Protein AF-A0A7S2W286-F1 (afdb_monomer_lite)

Sequence (279 aa):
QQQQQQHRATWGSGVSGQITLDLDGSMEEGRSAVATEDDQSLPTLLDDALDFLANRRNTWKHLLLLYTVTLISFIMAATALGKAQSRSSTADSGSDSTALCSGGEDLLWGSDIVTSSQGQHYQLVEAGAERAVDWKEAFEDAASRCYDGKQGSLAAVESSEEAAFLHTTLFSKYAESKSDEDDESSVQAWLGGTDMFSTSEFSWIDEIDGSTISRSKFWTGGSSGEAAGDSFENWAPGEPSNADTSNGAQDCVALDGETGYWVDHPCTSLLDYFFVEFT

Organism: NCBI:txid1034831

Foldseek 3Di:
DDDDDDDDDDDDDDDDDDDDDDPDDDDDDDDDDDDDDDDDDDPPVVVVVVVVVVVVVVVVVVVVVVVVVVVVVVVVVVVVVVVVPPPDDDDDPDPDLLPLAPDDDFPPAADPWDAAPVGWIKTKHFCDPVFFDFLVRVQVVQQNGDDPSFGKGFADDFDPSSLVVVLVVQLVVVVVPPDVDDDPDWAKAFGQWFCPPPQQWIWGQDDDDPPDTDTHTFWGGAQPTDGDPSGDAFADNSPPDQSHPPPQHQTTWMQTNVPSGIYGGRSRDGHRITMMITD

InterPro domains:
  IPR001304 C-type lectin-like [PF00059] (137-271)
  IPR001304 C-type lectin-like [PS50041] (117-273)
  IPR001304 C-type lectin-like [SM00034] (101-277)
  IPR016186 C-type lectin-like/link domain superfamily [G3DSA:3.10.100.10] (112-279)
  IPR016187 C-type lectin fold [SSF56436] (136-274)
  IPR050111 C-type lectin and snaclec domain-containing protein [PTHR22803] (129-270)

Structure (mmCIF, N/CA/C/O backbone):
data_AF-A0A7S2W286-F1
#
_entry.id   AF-A0A7S2W286-F1
#
loop_
_atom_site.group_PDB
_atom_site.id
_atom_site.type_symbol
_atom_site.label_atom_id
_atom_site.label_alt_id
_atom_site.label_comp_id
_atom_site.label_asym_id
_atom_site.label_entity_id
_atom_site.label_seq_id
_atom_site.pdbx_PDB_ins_code
_atom_site.Cartn_x
_atom_site.Cartn_y
_atom_site.Cartn_z
_atom_site.occupancy
_atom_site.B_iso_or_equiv
_atom_site.auth_seq_id
_atom_site.auth_comp_id
_atom_site.auth_asym_id
_atom_site.auth_atom_id
_atom_site.pdbx_PDB_model_num
ATOM 1 N N . GLN A 1 1 ? 45.964 24.407 -29.438 1.00 41.56 1 GLN A N 1
ATOM 2 C CA . GLN A 1 1 ? 46.346 23.679 -28.211 1.00 41.56 1 GLN A CA 1
ATOM 3 C C . GLN A 1 1 ? 45.062 23.148 -27.593 1.00 41.56 1 GLN A C 1
ATOM 5 O O . GLN A 1 1 ? 44.350 23.912 -26.960 1.00 41.56 1 GLN A O 1
ATOM 10 N N . GLN A 1 2 ? 44.694 21.903 -27.896 1.00 38.59 2 GLN A N 1
ATOM 11 C CA . GLN A 1 2 ? 43.512 21.251 -27.321 1.00 38.59 2 GLN A CA 1
ATOM 12 C C . GLN A 1 2 ? 43.945 20.485 -26.069 1.00 38.59 2 GLN A C 1
ATOM 14 O O . GLN A 1 2 ? 44.876 19.685 -26.130 1.00 38.59 2 GLN A O 1
ATOM 19 N N . GLN A 1 3 ? 43.306 20.779 -24.937 1.00 38.94 3 GLN A N 1
ATOM 20 C CA . GLN A 1 3 ? 43.491 20.057 -23.682 1.00 38.94 3 GLN A CA 1
ATOM 21 C C . GLN A 1 3 ? 42.710 18.742 -23.739 1.00 38.94 3 GLN A C 1
ATOM 23 O O . GLN A 1 3 ? 41.488 18.752 -23.855 1.00 38.94 3 GLN A O 1
ATOM 28 N N . GLN A 1 4 ? 43.418 17.618 -23.639 1.00 40.19 4 GLN A N 1
ATOM 29 C CA . GLN A 1 4 ? 42.823 16.333 -23.282 1.00 40.19 4 GLN A CA 1
ATOM 30 C C . GLN A 1 4 ? 42.629 16.296 -21.763 1.00 40.19 4 GLN A C 1
ATOM 32 O O . GLN A 1 4 ? 43.597 16.406 -21.011 1.00 40.19 4 GLN A O 1
ATOM 37 N N . GLN A 1 5 ? 41.383 16.145 -21.315 1.00 44.41 5 GLN A N 1
ATOM 38 C CA . GLN A 1 5 ? 41.071 15.781 -19.936 1.00 44.41 5 GLN A CA 1
ATOM 39 C C . GLN A 1 5 ? 41.130 14.256 -19.808 1.00 44.41 5 GLN A C 1
ATOM 41 O O . GLN A 1 5 ? 40.452 13.537 -20.538 1.00 44.41 5 GLN A O 1
ATOM 46 N N . GLN A 1 6 ? 41.964 13.770 -18.890 1.00 41.75 6 GLN A N 1
ATOM 47 C CA . GLN A 1 6 ? 42.014 12.367 -18.489 1.00 41.75 6 GLN A CA 1
ATOM 48 C C . GLN A 1 6 ? 41.309 12.230 -17.139 1.00 41.75 6 GLN A C 1
ATOM 50 O O . GLN A 1 6 ? 41.758 12.806 -16.149 1.00 41.75 6 GLN A O 1
ATOM 55 N N . HIS A 1 7 ? 40.225 11.457 -17.092 1.00 35.81 7 HIS A N 1
ATOM 56 C CA . HIS A 1 7 ? 39.619 11.021 -15.838 1.00 35.81 7 HIS A CA 1
ATOM 57 C C . HIS A 1 7 ? 40.186 9.656 -15.450 1.00 35.81 7 HIS A C 1
ATOM 59 O O . HIS A 1 7 ? 40.184 8.715 -16.242 1.00 35.81 7 HIS A O 1
ATOM 65 N N . ARG A 1 8 ? 40.696 9.569 -14.220 1.00 33.53 8 ARG A N 1
ATOM 66 C CA . ARG A 1 8 ? 41.246 8.356 -13.616 1.00 33.53 8 ARG A CA 1
ATOM 67 C C . ARG A 1 8 ? 40.288 7.922 -12.511 1.00 33.53 8 ARG A C 1
ATOM 69 O O . ARG A 1 8 ? 40.196 8.606 -11.497 1.00 33.53 8 ARG A O 1
ATOM 76 N N . ALA A 1 9 ? 39.577 6.820 -12.716 1.00 36.19 9 ALA A N 1
ATOM 77 C CA . ALA A 1 9 ? 38.851 6.141 -11.650 1.00 36.19 9 ALA A CA 1
ATOM 78 C C . ALA A 1 9 ? 39.736 5.014 -11.103 1.00 36.19 9 ALA A C 1
ATOM 80 O O . ALA A 1 9 ? 40.290 4.223 -11.866 1.00 36.19 9 ALA A O 1
ATOM 81 N N . THR A 1 10 ? 39.897 4.977 -9.785 1.00 37.16 10 THR A N 1
ATOM 82 C CA . THR A 1 10 ? 40.637 3.938 -9.060 1.00 37.16 10 THR A CA 1
ATOM 83 C C . THR A 1 10 ? 39.625 3.007 -8.416 1.00 37.16 10 THR A C 1
ATOM 85 O O . THR A 1 10 ? 38.859 3.456 -7.571 1.00 37.16 10 THR A O 1
ATOM 88 N N . TRP A 1 11 ? 39.655 1.728 -8.784 1.00 38.12 11 TRP A N 1
ATOM 89 C CA . TRP A 1 11 ? 38.980 0.659 -8.052 1.00 38.12 11 TRP A CA 1
ATOM 90 C C . TRP A 1 11 ? 40.021 -0.347 -7.570 1.00 38.12 11 TRP A C 1
ATOM 92 O O . TRP A 1 11 ? 40.948 -0.713 -8.297 1.00 38.12 11 TRP A O 1
ATOM 102 N N . GLY A 1 12 ? 39.906 -0.714 -6.296 1.00 41.47 12 GLY A N 1
ATOM 103 C CA . GLY A 1 12 ? 40.811 -1.617 -5.608 1.00 41.47 12 GLY A CA 1
ATOM 104 C C . GLY A 1 12 ? 40.520 -3.074 -5.949 1.00 41.47 12 GLY A C 1
ATOM 105 O O . GLY A 1 12 ? 39.467 -3.599 -5.624 1.00 41.47 12 GLY A O 1
ATOM 106 N N . SER A 1 13 ? 41.477 -3.724 -6.593 1.00 44.56 13 SER A N 1
ATOM 107 C CA . SER A 1 13 ? 42.019 -5.052 -6.271 1.00 44.56 13 SER A CA 1
ATOM 108 C C . SER A 1 13 ? 42.884 -5.463 -7.461 1.00 44.56 13 SER A C 1
ATOM 110 O O . SER A 1 13 ? 42.534 -5.274 -8.623 1.00 44.56 13 SER A O 1
ATOM 112 N N . GLY A 1 14 ? 44.117 -5.861 -7.162 1.00 50.47 14 GLY A N 1
ATOM 113 C CA . GLY A 1 14 ? 45.210 -5.883 -8.123 1.00 50.47 14 GLY A CA 1
ATOM 114 C C . GLY A 1 14 ? 45.048 -6.920 -9.229 1.00 50.47 14 GLY A C 1
ATOM 115 O O . GLY A 1 14 ? 45.474 -8.051 -9.051 1.00 50.47 14 GLY A O 1
ATOM 116 N N . VAL A 1 15 ? 44.569 -6.484 -10.395 1.00 41.19 15 VAL A N 1
ATOM 117 C CA . VAL A 1 15 ? 44.948 -7.006 -11.718 1.00 41.19 15 VAL A CA 1
ATOM 118 C C . VAL A 1 15 ? 44.937 -5.827 -12.700 1.00 41.19 15 VAL A C 1
ATOM 120 O O . VAL A 1 15 ? 43.886 -5.349 -13.110 1.00 41.19 15 VAL A O 1
ATOM 123 N N . SER A 1 16 ? 46.116 -5.318 -13.066 1.00 37.59 16 SER A N 1
ATOM 124 C CA . SER A 1 16 ? 46.254 -4.276 -14.093 1.00 37.59 16 SER A CA 1
ATOM 125 C C . SER A 1 16 ? 46.380 -4.938 -15.465 1.00 37.59 16 SER A C 1
ATOM 127 O O . SER A 1 16 ? 47.483 -5.275 -15.888 1.00 37.59 16 SER A O 1
ATOM 129 N N . GLY A 1 17 ? 45.256 -5.139 -16.153 1.00 40.47 17 GLY A N 1
ATOM 130 C CA . GLY A 1 17 ? 45.224 -5.519 -17.567 1.00 40.47 17 GLY A CA 1
ATOM 131 C C . GLY A 1 17 ? 45.168 -4.278 -18.457 1.00 40.47 17 GLY A C 1
ATOM 132 O O . GLY A 1 17 ? 44.261 -3.461 -18.328 1.00 40.47 17 GLY A O 1
ATOM 133 N N . GLN A 1 18 ? 46.143 -4.122 -19.349 1.00 44.41 18 GLN A N 1
ATOM 134 C CA . GLN A 1 18 ? 46.187 -3.040 -20.331 1.00 44.41 18 GLN A CA 1
ATOM 135 C C . GLN A 1 18 ? 45.542 -3.547 -21.630 1.00 44.41 18 GLN A C 1
ATOM 137 O O . GLN A 1 18 ? 46.092 -4.432 -22.279 1.00 44.41 18 GLN A O 1
ATOM 142 N N . ILE A 1 19 ? 44.362 -3.030 -21.986 1.00 40.09 19 ILE A N 1
ATOM 143 C CA . ILE A 1 19 ? 43.686 -3.349 -23.251 1.00 40.09 19 ILE A CA 1
ATOM 144 C C . ILE A 1 19 ? 44.041 -2.259 -24.263 1.00 40.09 19 ILE A C 1
ATOM 146 O O . ILE A 1 19 ? 43.548 -1.135 -24.183 1.00 40.09 19 ILE A O 1
ATOM 150 N N . THR A 1 20 ? 44.912 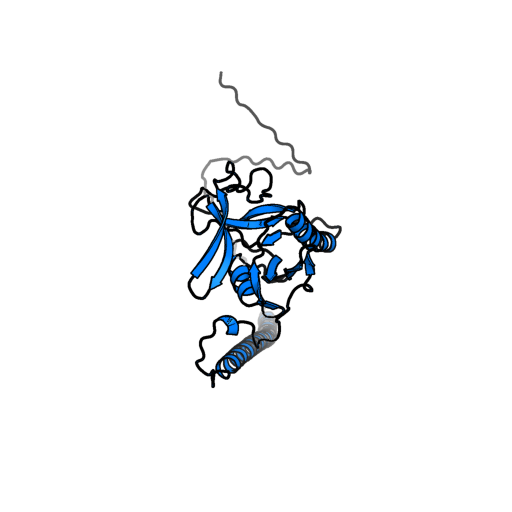-2.591 -25.211 1.00 42.12 20 THR A N 1
ATOM 151 C CA . THR A 1 20 ? 45.097 -1.846 -26.461 1.00 42.12 20 THR A CA 1
ATOM 152 C C . THR A 1 20 ? 44.136 -2.418 -27.497 1.00 42.12 20 THR A C 1
ATOM 154 O O . THR A 1 20 ? 44.242 -3.586 -27.862 1.00 42.12 20 THR A O 1
ATOM 157 N N . LEU A 1 21 ? 43.178 -1.607 -27.946 1.00 39.19 21 LEU A N 1
ATOM 158 C CA . LEU A 1 21 ? 42.358 -1.911 -29.116 1.00 39.19 21 LEU A CA 1
ATOM 159 C C . LEU A 1 21 ? 43.089 -1.384 -30.351 1.00 39.19 21 LEU A C 1
ATOM 161 O O . LEU A 1 21 ? 43.006 -0.195 -30.657 1.00 39.19 21 LEU A O 1
ATOM 165 N N . ASP A 1 22 ? 43.805 -2.271 -31.039 1.00 39.97 22 ASP A N 1
ATOM 166 C CA . ASP A 1 22 ? 44.261 -2.022 -32.403 1.00 39.97 22 ASP A CA 1
ATOM 167 C C . ASP A 1 22 ? 43.081 -2.249 -33.355 1.00 39.97 22 ASP A C 1
ATOM 169 O O . ASP A 1 22 ? 42.600 -3.365 -33.556 1.00 39.97 22 ASP A O 1
ATOM 173 N N . LEU A 1 23 ? 42.586 -1.147 -33.915 1.00 51.47 23 LEU A N 1
ATOM 174 C CA . LEU A 1 23 ? 41.713 -1.143 -35.080 1.00 51.47 23 LEU A CA 1
ATOM 175 C C . LEU A 1 23 ? 42.583 -1.377 -36.315 1.00 51.47 23 LEU A C 1
ATOM 177 O O . LEU A 1 23 ? 42.931 -0.428 -37.010 1.00 51.47 23 LEU A O 1
ATOM 181 N N . ASP A 1 24 ? 42.927 -2.631 -36.589 1.00 38.69 24 ASP A N 1
ATOM 182 C CA . ASP A 1 24 ? 43.301 -3.011 -37.946 1.00 38.69 24 ASP A CA 1
ATOM 183 C C . ASP A 1 24 ? 42.756 -4.397 -38.284 1.00 38.69 24 ASP A C 1
ATOM 185 O O . ASP A 1 24 ? 43.015 -5.402 -37.619 1.00 38.69 24 ASP A O 1
ATOM 189 N N . GLY A 1 25 ? 41.914 -4.421 -39.314 1.00 49.06 25 GLY A N 1
ATOM 190 C CA . GLY A 1 25 ? 41.299 -5.630 -39.824 1.00 49.06 25 GLY A CA 1
ATOM 191 C C . GLY A 1 25 ? 42.345 -6.509 -40.493 1.00 49.06 25 GLY A C 1
ATOM 192 O O . GLY A 1 25 ? 42.863 -6.170 -41.553 1.00 49.06 25 GLY A O 1
ATOM 193 N N . SER A 1 26 ? 42.602 -7.678 -39.915 1.00 38.38 26 SER A N 1
ATOM 194 C CA . SER A 1 26 ? 43.210 -8.791 -40.639 1.00 38.38 26 SER A CA 1
ATOM 195 C C . SER A 1 26 ? 42.649 -10.118 -40.124 1.00 38.38 26 SER A C 1
ATOM 197 O O . SER A 1 26 ? 42.807 -10.491 -38.965 1.00 38.38 26 SER A O 1
ATOM 199 N N . MET A 1 27 ? 41.918 -10.812 -41.002 1.00 41.50 27 MET A N 1
ATOM 200 C CA . MET A 1 27 ? 41.644 -12.241 -40.868 1.00 41.50 27 MET A CA 1
ATOM 201 C C . MET A 1 27 ? 42.915 -12.984 -41.280 1.00 41.50 27 MET A C 1
ATOM 203 O O . MET A 1 27 ? 43.274 -12.961 -42.455 1.00 41.50 27 MET A O 1
ATOM 207 N N . GLU A 1 28 ? 43.560 -13.666 -40.337 1.00 40.28 28 GLU A N 1
ATOM 208 C CA . GLU A 1 28 ? 44.472 -14.765 -40.651 1.00 40.28 28 GLU A CA 1
ATOM 209 C C . GLU A 1 28 ? 43.771 -16.101 -40.371 1.00 40.28 28 GLU A C 1
ATOM 211 O O . GLU A 1 28 ? 43.601 -16.530 -39.229 1.00 40.28 28 GLU A O 1
ATOM 216 N N . GLU A 1 29 ? 43.354 -16.765 -41.451 1.00 48.19 29 GLU A N 1
ATOM 217 C CA . GLU A 1 29 ? 43.144 -18.210 -41.481 1.00 48.19 29 GLU A CA 1
ATOM 218 C C . GLU A 1 29 ? 44.508 -18.903 -41.427 1.00 48.19 29 GLU A C 1
ATOM 220 O O . GLU A 1 29 ? 45.354 -18.714 -42.300 1.00 48.19 29 GLU A O 1
ATOM 225 N N . GLY A 1 30 ? 44.724 -19.746 -40.418 1.00 46.03 30 GLY A N 1
ATOM 226 C CA . GLY A 1 30 ? 45.991 -20.456 -40.292 1.00 46.03 30 GLY A CA 1
ATOM 227 C C . GLY A 1 30 ? 45.985 -21.543 -39.232 1.00 46.03 30 GLY A C 1
ATOM 228 O O . GLY A 1 30 ? 46.699 -21.436 -38.240 1.00 46.03 30 GLY A O 1
ATOM 229 N N . ARG A 1 31 ? 45.231 -22.630 -39.440 1.00 40.59 31 ARG A N 1
ATOM 230 C CA . ARG A 1 31 ? 45.512 -23.903 -38.755 1.00 40.59 31 ARG A CA 1
ATOM 231 C C . ARG A 1 31 ? 45.470 -25.078 -39.724 1.00 40.59 31 ARG A C 1
ATOM 233 O O . ARG A 1 31 ? 44.423 -25.613 -40.063 1.00 40.59 31 ARG A O 1
ATOM 240 N N . SER A 1 32 ? 46.678 -25.454 -40.132 1.00 45.03 32 SER A N 1
ATOM 241 C CA . SER A 1 32 ? 47.027 -26.712 -40.779 1.00 45.03 32 SER A CA 1
ATOM 242 C C . SER A 1 32 ? 46.816 -27.865 -39.792 1.00 45.03 32 SER A C 1
ATOM 244 O O . SER A 1 32 ? 47.449 -27.898 -38.735 1.00 45.03 32 SER A O 1
ATOM 246 N N . ALA A 1 33 ? 45.911 -28.788 -40.117 1.00 42.94 33 ALA A N 1
ATOM 247 C CA . ALA A 1 33 ? 45.752 -30.047 -39.404 1.00 42.94 33 ALA A CA 1
ATOM 248 C C . ALA A 1 33 ? 46.644 -31.103 -40.071 1.00 42.94 33 ALA A C 1
ATOM 250 O O . ALA A 1 33 ? 46.389 -31.542 -41.191 1.00 42.94 33 ALA A O 1
ATOM 251 N N . VAL A 1 34 ? 47.711 -31.486 -39.372 1.00 51.09 34 VAL A N 1
ATOM 252 C CA . VAL A 1 34 ? 48.533 -32.654 -39.694 1.00 51.09 34 VAL A CA 1
ATOM 253 C C . VAL A 1 34 ? 47.755 -33.888 -39.244 1.00 51.09 34 VAL A C 1
ATOM 255 O O . VAL A 1 34 ? 47.547 -34.085 -38.050 1.00 51.09 34 VAL A O 1
ATOM 258 N N . ALA A 1 35 ? 47.301 -34.696 -40.200 1.00 43.66 35 ALA A N 1
ATOM 259 C CA . ALA A 1 35 ? 46.763 -36.020 -39.931 1.00 43.66 35 ALA A CA 1
ATOM 260 C C . ALA A 1 35 ? 47.934 -36.983 -39.697 1.00 43.66 35 ALA A C 1
ATOM 262 O O . ALA A 1 35 ? 48.678 -37.304 -40.623 1.00 43.66 35 ALA A O 1
ATOM 263 N N . THR A 1 36 ? 48.117 -37.412 -38.452 1.00 46.66 36 THR A N 1
ATOM 264 C CA . THR A 1 36 ? 48.922 -38.585 -38.114 1.00 46.66 36 THR A CA 1
ATOM 265 C C . THR A 1 36 ? 48.016 -39.810 -38.173 1.00 46.66 36 THR A C 1
ATOM 267 O O . THR A 1 36 ? 47.063 -39.917 -37.402 1.00 46.66 36 THR A O 1
ATOM 270 N N . GLU A 1 37 ? 48.286 -40.699 -39.128 1.00 49.56 37 GLU A N 1
ATOM 271 C CA . GLU A 1 37 ? 47.714 -42.044 -39.191 1.00 49.56 37 GLU A CA 1
ATOM 272 C C . GLU A 1 37 ? 48.241 -42.855 -37.998 1.00 49.56 37 GLU A C 1
ATOM 274 O O . GLU A 1 37 ? 49.382 -43.312 -38.016 1.00 49.56 37 GLU A O 1
ATOM 279 N N . ASP A 1 38 ? 47.421 -42.999 -36.954 1.00 48.31 38 ASP A N 1
ATOM 280 C CA . ASP A 1 38 ? 47.661 -43.947 -35.866 1.00 48.31 38 ASP A CA 1
ATOM 281 C C . ASP A 1 38 ? 46.914 -45.257 -36.149 1.00 48.31 38 ASP A C 1
ATOM 283 O O . ASP A 1 38 ? 45.684 -45.315 -36.243 1.00 48.31 38 ASP A O 1
ATOM 287 N N . ASP A 1 39 ? 47.715 -46.307 -36.289 1.00 56.34 39 ASP A N 1
ATOM 288 C CA . ASP A 1 39 ? 47.361 -47.714 -36.431 1.00 56.34 39 ASP A CA 1
ATOM 289 C C . ASP A 1 39 ? 46.674 -48.213 -35.145 1.00 56.34 39 ASP A C 1
ATOM 291 O O . ASP A 1 39 ? 47.314 -48.698 -34.209 1.00 56.34 39 ASP A O 1
ATOM 295 N N . GLN A 1 40 ? 45.350 -48.039 -35.052 1.00 50.66 40 GLN A N 1
ATOM 296 C CA . GLN A 1 40 ? 44.568 -48.613 -33.959 1.00 50.66 40 GLN A CA 1
ATOM 297 C C . GLN A 1 40 ? 44.312 -50.099 -34.212 1.00 50.66 40 GLN A C 1
ATOM 299 O O . GLN A 1 40 ? 43.455 -50.506 -34.998 1.00 50.66 40 GLN A O 1
ATOM 304 N N . SER A 1 41 ? 45.064 -50.916 -33.480 1.00 57.06 41 SER A N 1
ATOM 305 C CA . SER A 1 41 ? 44.856 -52.350 -33.339 1.00 57.06 41 SER A CA 1
ATOM 306 C C . SER A 1 41 ? 43.402 -52.682 -32.964 1.00 57.06 41 SER A C 1
ATOM 308 O O . SER A 1 41 ? 42.842 -52.109 -32.032 1.00 57.06 41 SER A O 1
ATOM 310 N N . LEU A 1 42 ? 42.840 -53.682 -33.646 1.00 55.66 42 LEU A N 1
ATOM 311 C CA . LEU A 1 42 ? 41.466 -54.195 -33.548 1.00 55.66 42 LEU A CA 1
ATOM 312 C C . LEU A 1 42 ? 40.895 -54.638 -32.167 1.00 55.66 42 LEU A C 1
ATOM 314 O O . LEU A 1 42 ? 39.686 -54.874 -32.139 1.00 55.66 42 LEU A O 1
ATOM 318 N N . PRO A 1 43 ? 41.623 -54.772 -31.031 1.00 56.44 43 PRO A N 1
ATOM 319 C CA . PRO A 1 43 ? 40.982 -55.138 -29.759 1.00 56.44 43 PRO A CA 1
ATOM 320 C C . PRO A 1 43 ? 40.158 -54.030 -29.075 1.00 56.44 43 PRO A C 1
ATOM 322 O O . PRO A 1 43 ? 39.308 -54.361 -28.258 1.00 56.44 43 PRO A O 1
ATOM 325 N N . THR A 1 44 ? 40.364 -52.743 -29.380 1.00 57.19 44 THR A N 1
ATOM 326 C CA . THR A 1 44 ? 39.731 -51.622 -28.640 1.00 57.19 44 THR A CA 1
ATOM 327 C C . THR A 1 44 ? 38.286 -51.328 -29.056 1.00 57.19 44 THR A C 1
ATOM 329 O O . THR A 1 44 ? 37.493 -50.845 -28.255 1.00 57.19 44 THR A O 1
ATOM 332 N N . LEU A 1 45 ? 37.896 -51.698 -30.280 1.00 57.78 45 LEU A N 1
ATOM 333 C CA . LEU A 1 45 ? 36.548 -51.446 -30.808 1.00 57.78 45 LEU A CA 1
ATOM 334 C C . LEU A 1 45 ? 35.444 -52.251 -30.105 1.00 57.78 45 LEU A C 1
ATOM 336 O O . LEU A 1 45 ? 34.279 -51.854 -30.148 1.00 57.78 45 LEU A O 1
ATOM 340 N N . LEU A 1 46 ? 35.779 -53.389 -29.488 1.00 65.62 46 LEU A N 1
ATOM 341 C CA . LEU A 1 46 ? 34.786 -54.223 -28.809 1.00 65.62 46 LEU A CA 1
ATOM 342 C C . LEU A 1 46 ? 34.484 -53.718 -27.391 1.00 65.62 46 LEU A C 1
ATOM 344 O O . LEU A 1 46 ? 33.326 -53.757 -26.975 1.00 65.62 46 LEU A O 1
ATOM 348 N N . ASP A 1 47 ? 35.492 -53.196 -26.691 1.00 68.12 47 ASP A N 1
ATOM 349 C CA . ASP A 1 47 ? 35.327 -52.646 -25.342 1.00 68.12 47 ASP A CA 1
ATOM 350 C C . ASP A 1 47 ? 34.581 -51.300 -25.381 1.00 68.12 47 ASP A C 1
ATOM 352 O O . ASP A 1 47 ? 33.620 -51.112 -24.631 1.00 68.12 47 ASP A O 1
ATOM 356 N N . ASP A 1 48 ? 34.879 -50.434 -26.358 1.00 67.56 48 ASP A N 1
ATOM 357 C CA . ASP A 1 48 ? 34.146 -49.173 -26.560 1.00 67.56 48 ASP A CA 1
ATOM 358 C C . ASP A 1 48 ? 32.671 -49.404 -26.948 1.00 67.56 48 ASP A C 1
ATOM 360 O O . ASP A 1 48 ? 31.769 -48.664 -26.540 1.00 67.56 48 ASP A O 1
ATOM 364 N N . ALA A 1 49 ? 32.385 -50.469 -27.708 1.00 66.19 49 ALA A N 1
ATOM 365 C CA . ALA A 1 49 ? 31.017 -50.837 -28.064 1.00 66.19 49 ALA A CA 1
ATOM 366 C C . ALA A 1 49 ? 30.215 -51.353 -26.855 1.00 66.19 49 ALA A C 1
ATOM 368 O O . ALA A 1 49 ? 29.010 -51.094 -26.756 1.00 66.19 49 ALA A O 1
ATOM 369 N N . LEU A 1 50 ? 30.859 -52.062 -25.922 1.00 69.69 50 LEU A N 1
ATOM 370 C CA . LEU A 1 50 ? 30.215 -52.547 -24.701 1.00 69.69 50 LEU A CA 1
ATOM 371 C C . LEU A 1 50 ? 29.939 -51.409 -23.709 1.00 69.69 50 LEU A C 1
ATOM 373 O O . LEU A 1 50 ? 28.838 -51.364 -23.149 1.00 69.69 50 LEU A O 1
ATOM 377 N N . ASP A 1 51 ? 30.849 -50.443 -23.574 1.00 70.69 51 ASP A N 1
ATOM 378 C CA . ASP A 1 51 ? 30.622 -49.243 -22.757 1.00 70.69 51 ASP A CA 1
ATOM 379 C C . ASP A 1 51 ? 29.531 -48.335 -23.347 1.00 70.69 51 ASP A C 1
ATOM 381 O O . ASP A 1 51 ? 28.670 -47.823 -22.618 1.00 70.69 51 ASP A O 1
ATOM 385 N N . PHE A 1 52 ? 29.454 -48.222 -24.677 1.00 67.00 52 PHE A N 1
ATOM 386 C CA . PHE A 1 52 ? 28.363 -47.507 -25.344 1.00 67.00 52 PHE A CA 1
ATOM 387 C C . PHE A 1 52 ? 26.988 -48.149 -25.074 1.00 67.00 52 PHE A C 1
ATOM 389 O O . PHE A 1 52 ? 25.996 -47.451 -24.822 1.00 67.00 52 PHE A O 1
ATOM 396 N N . LEU A 1 53 ? 26.907 -49.485 -25.066 1.00 65.31 53 LEU A N 1
ATOM 397 C CA . LEU A 1 53 ? 25.669 -50.207 -24.753 1.00 65.31 53 LEU A CA 1
ATOM 398 C C . LEU A 1 53 ? 25.304 -50.134 -23.261 1.00 65.31 53 LEU A C 1
ATOM 400 O O . LEU A 1 53 ? 24.117 -50.024 -22.928 1.00 65.31 53 LEU A O 1
ATOM 404 N N . ALA A 1 54 ? 26.290 -50.130 -22.360 1.00 65.00 54 ALA A N 1
ATOM 405 C CA . ALA A 1 54 ? 26.070 -49.969 -20.925 1.00 65.00 54 ALA A CA 1
ATOM 406 C C . ALA A 1 54 ? 25.549 -48.563 -20.573 1.00 65.00 54 ALA A C 1
ATOM 408 O O . ALA A 1 54 ? 24.603 -48.440 -19.785 1.00 65.00 54 ALA A O 1
ATOM 409 N N . ASN A 1 55 ? 26.075 -47.517 -21.222 1.00 65.75 55 ASN A N 1
ATOM 410 C CA . ASN A 1 55 ? 25.622 -46.135 -21.040 1.00 65.75 55 ASN A CA 1
ATOM 411 C C . ASN A 1 55 ? 24.177 -45.927 -21.539 1.00 65.75 55 ASN A C 1
ATOM 413 O O . ASN A 1 55 ? 23.368 -45.249 -20.899 1.00 65.75 55 ASN A O 1
ATOM 417 N N . ARG A 1 56 ? 23.785 -46.616 -22.623 1.00 66.06 56 ARG A N 1
ATOM 418 C CA . ARG A 1 56 ? 22.400 -46.601 -23.126 1.00 66.06 56 ARG A CA 1
ATOM 419 C C . ARG A 1 56 ? 21.396 -47.134 -22.105 1.00 66.06 56 ARG A C 1
ATOM 421 O O . ARG A 1 56 ? 20.275 -46.656 -22.043 1.00 66.06 56 ARG A O 1
ATOM 428 N N . ARG A 1 57 ? 21.754 -48.094 -21.253 1.00 69.44 57 ARG A N 1
ATOM 429 C CA . ARG A 1 57 ? 20.791 -48.642 -20.281 1.00 69.44 57 ARG A CA 1
ATOM 430 C C . ARG A 1 57 ? 20.440 -47.652 -19.162 1.00 69.44 57 ARG A C 1
ATOM 432 O O . ARG A 1 57 ? 19.336 -47.721 -18.624 1.00 69.44 57 ARG A O 1
ATOM 439 N N . ASN A 1 58 ? 21.345 -46.736 -18.814 1.00 70.69 58 ASN A N 1
ATOM 440 C CA . ASN A 1 58 ? 21.081 -45.724 -17.789 1.00 70.69 58 ASN A CA 1
ATOM 441 C C . ASN A 1 58 ? 20.294 -44.532 -18.347 1.00 70.69 58 ASN A C 1
ATOM 443 O O . ASN A 1 58 ? 19.383 -44.053 -17.674 1.00 70.69 58 ASN A O 1
ATOM 447 N N . THR A 1 59 ? 20.530 -44.121 -19.596 1.00 75.25 59 THR A N 1
ATOM 448 C CA . THR A 1 59 ? 19.758 -43.027 -20.217 1.00 75.25 59 THR A CA 1
ATOM 44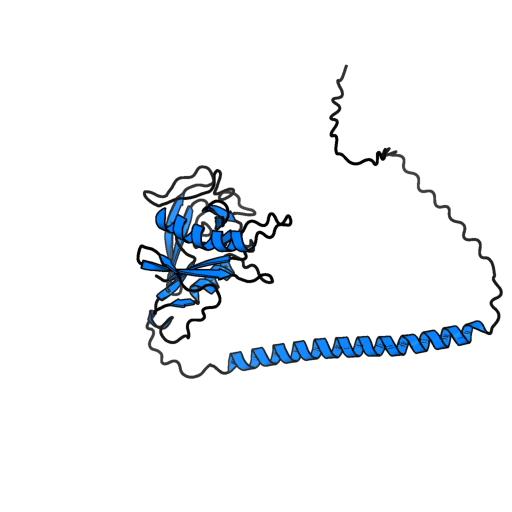9 C C . THR A 1 59 ? 18.266 -43.347 -20.333 1.00 75.25 59 THR A C 1
ATOM 451 O O . THR A 1 59 ? 17.433 -42.485 -20.061 1.00 75.25 59 THR A O 1
ATOM 454 N N . TRP A 1 60 ? 17.900 -44.602 -20.613 1.00 79.88 60 TRP A N 1
ATOM 455 C CA . TRP A 1 60 ? 16.493 -45.024 -20.635 1.00 79.88 60 TRP A CA 1
ATOM 456 C C . TRP A 1 60 ? 15.819 -44.973 -19.259 1.00 79.88 60 TRP A C 1
ATOM 458 O O . TRP A 1 60 ? 14.633 -44.666 -19.178 1.00 79.88 60 TRP A O 1
ATOM 468 N N . LYS A 1 61 ? 16.557 -45.218 -18.168 1.00 82.75 61 LYS A N 1
ATOM 469 C CA . LYS A 1 61 ? 16.015 -45.085 -16.806 1.00 82.75 61 LYS A CA 1
ATOM 470 C C . LYS A 1 61 ? 15.732 -43.626 -16.454 1.00 82.75 61 LYS A C 1
ATOM 472 O O . LYS A 1 61 ? 14.687 -43.342 -15.881 1.00 82.75 61 LYS A O 1
ATOM 477 N N . HIS A 1 62 ? 16.624 -42.710 -16.832 1.00 84.00 62 HIS A N 1
ATOM 478 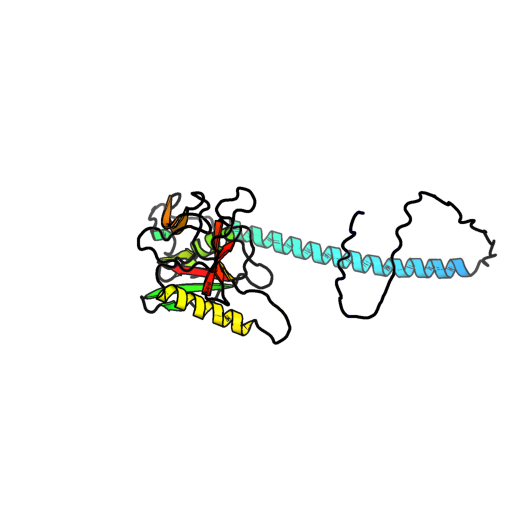C CA . HIS A 1 62 ? 16.425 -41.277 -16.604 1.00 84.00 62 HIS A CA 1
ATOM 479 C C . HIS A 1 62 ? 15.275 -40.710 -17.449 1.00 84.00 62 HIS A C 1
ATOM 481 O O . HIS A 1 62 ? 14.464 -39.947 -16.931 1.00 84.00 62 HIS A O 1
ATOM 487 N N . LEU A 1 63 ? 15.140 -41.142 -18.709 1.00 89.25 63 LEU A N 1
ATOM 488 C CA . LEU A 1 63 ? 14.005 -40.766 -19.560 1.00 89.25 63 LEU A CA 1
ATOM 489 C C . LEU A 1 63 ? 12.672 -41.309 -19.027 1.00 89.25 63 LEU A C 1
ATOM 491 O O . LEU A 1 63 ? 11.683 -40.580 -19.010 1.00 89.25 63 LEU A O 1
ATOM 495 N N . LEU A 1 64 ? 12.645 -42.556 -18.543 1.00 91.88 64 LEU A N 1
ATOM 496 C CA . LEU A 1 64 ? 11.450 -43.132 -17.923 1.00 91.88 64 LEU A CA 1
ATOM 497 C C . LEU A 1 64 ? 11.059 -42.367 -16.649 1.00 91.88 64 LEU A C 1
ATOM 499 O O . LEU A 1 64 ? 9.885 -42.060 -16.467 1.00 91.88 64 LEU A O 1
ATOM 503 N N . LEU A 1 65 ? 12.034 -42.007 -15.806 1.00 93.69 65 LEU A N 1
ATOM 504 C CA . LEU A 1 65 ? 11.797 -41.227 -14.589 1.00 93.69 65 LEU A CA 1
ATOM 505 C C . LEU A 1 65 ? 11.198 -39.846 -14.915 1.00 93.69 65 LEU A C 1
ATOM 507 O O . LEU A 1 65 ? 10.157 -39.488 -14.367 1.00 93.69 65 LEU A O 1
ATOM 511 N N . LEU A 1 66 ? 11.797 -39.105 -15.855 1.00 92.50 66 LEU A N 1
ATOM 512 C CA . LEU A 1 66 ? 11.296 -37.795 -16.296 1.00 92.50 66 LEU A CA 1
ATOM 513 C C . LEU A 1 66 ? 9.874 -37.876 -16.870 1.00 92.50 66 LEU A C 1
ATOM 515 O O . LEU A 1 66 ? 9.026 -37.033 -16.568 1.00 92.50 66 LEU A O 1
ATOM 519 N N . TYR A 1 67 ? 9.579 -38.921 -17.647 1.00 95.25 67 TYR A N 1
ATOM 520 C CA . TYR A 1 67 ? 8.231 -39.151 -18.163 1.00 95.25 67 TYR A CA 1
ATOM 521 C C . TYR A 1 67 ? 7.228 -39.444 -17.037 1.00 95.25 67 TYR A C 1
ATOM 523 O O . TYR A 1 67 ? 6.129 -38.896 -17.030 1.00 95.25 67 TYR A O 1
ATOM 531 N N . THR A 1 68 ? 7.600 -40.255 -16.040 1.00 94.81 68 THR A N 1
ATOM 532 C CA . THR A 1 68 ? 6.699 -40.548 -14.911 1.00 94.81 68 THR A CA 1
ATOM 533 C C . THR A 1 68 ? 6.409 -39.320 -14.051 1.00 94.81 68 THR A C 1
ATOM 535 O O . THR A 1 68 ? 5.261 -39.126 -13.662 1.00 94.81 68 THR A O 1
ATOM 538 N N . VAL A 1 69 ? 7.402 -38.459 -13.802 1.00 94.00 69 VAL A N 1
ATOM 539 C CA . VAL A 1 69 ? 7.211 -37.231 -13.012 1.00 94.00 69 VAL A CA 1
ATOM 540 C C . VAL A 1 69 ? 6.288 -36.255 -13.743 1.00 94.00 69 VAL A C 1
ATOM 542 O O . VAL A 1 69 ? 5.334 -35.760 -13.149 1.00 94.00 69 VAL A O 1
ATOM 545 N N . THR A 1 70 ? 6.497 -36.036 -15.044 1.00 93.19 70 THR A N 1
ATOM 546 C CA . THR A 1 70 ? 5.636 -35.134 -15.832 1.00 93.19 70 THR A CA 1
ATOM 547 C C . THR A 1 70 ? 4.203 -35.661 -15.964 1.00 93.19 70 THR A C 1
ATOM 549 O O . THR A 1 70 ? 3.255 -34.883 -15.854 1.00 93.19 70 THR A O 1
ATOM 552 N N . LEU A 1 71 ? 4.020 -36.979 -16.113 1.00 94.56 71 LEU A N 1
ATOM 553 C CA . LEU A 1 71 ? 2.697 -37.607 -16.137 1.00 94.56 71 LEU A CA 1
ATOM 554 C C . LEU A 1 71 ? 1.956 -37.452 -14.798 1.00 94.56 71 LEU A C 1
ATOM 556 O O . LEU A 1 71 ? 0.767 -37.140 -14.798 1.00 94.56 71 LEU A O 1
ATOM 560 N N . ILE A 1 72 ? 2.641 -37.641 -13.663 1.00 93.38 72 ILE A N 1
ATOM 561 C CA . ILE A 1 72 ? 2.041 -37.462 -12.331 1.00 93.38 72 ILE A CA 1
ATOM 562 C C . ILE A 1 72 ? 1.605 -36.006 -12.134 1.00 93.38 72 ILE A C 1
ATOM 564 O O . ILE A 1 72 ? 0.463 -35.774 -11.737 1.00 93.38 72 ILE A O 1
ATOM 568 N N . SER A 1 73 ? 2.453 -35.030 -12.479 1.00 89.06 73 SER A N 1
ATOM 569 C CA . SER A 1 73 ? 2.098 -33.606 -12.393 1.00 89.06 73 SER A CA 1
ATOM 570 C C . SER A 1 73 ? 0.881 -33.259 -13.258 1.00 89.06 73 SER A C 1
ATOM 572 O O . SER A 1 73 ? -0.013 -32.544 -12.807 1.00 89.06 73 SER A O 1
ATOM 574 N N . PHE A 1 74 ? 0.789 -33.820 -14.469 1.00 92.69 74 PHE A N 1
ATOM 575 C CA . PHE A 1 74 ? -0.367 -33.620 -15.346 1.00 92.69 74 PHE A CA 1
ATOM 576 C C . PHE A 1 74 ? -1.659 -34.224 -14.771 1.00 92.69 74 PHE A C 1
ATOM 578 O O . PHE A 1 74 ? -2.708 -33.580 -14.806 1.00 92.69 74 PHE A O 1
ATOM 585 N N . ILE A 1 75 ? -1.599 -35.436 -14.204 1.00 90.25 75 ILE A N 1
ATOM 586 C CA . ILE A 1 75 ? -2.761 -36.077 -13.565 1.00 90.25 75 ILE A CA 1
ATOM 587 C C . ILE A 1 75 ? -3.238 -35.248 -12.367 1.00 90.25 75 ILE A C 1
ATOM 589 O O . ILE A 1 75 ? -4.438 -35.003 -12.238 1.00 90.25 75 ILE A O 1
ATOM 593 N N . MET A 1 76 ? -2.317 -34.768 -11.526 1.00 86.56 76 MET A N 1
ATOM 594 C CA . MET A 1 76 ? -2.657 -33.920 -10.379 1.00 86.56 76 MET A CA 1
ATOM 595 C C . MET A 1 76 ? -3.355 -32.629 -10.835 1.00 86.56 76 MET A C 1
ATOM 597 O O . MET A 1 76 ? -4.436 -32.319 -10.329 1.00 86.56 76 MET A O 1
ATOM 601 N N . ALA A 1 77 ? -2.832 -31.950 -11.862 1.00 84.38 77 ALA A N 1
ATOM 602 C CA . ALA A 1 77 ? -3.464 -30.760 -12.440 1.00 84.38 77 ALA A CA 1
ATOM 603 C C . ALA A 1 77 ? -4.872 -31.048 -13.003 1.00 84.38 77 ALA A C 1
ATOM 605 O O . ALA A 1 77 ? -5.822 -30.324 -12.709 1.00 84.38 77 ALA A O 1
ATOM 606 N N . ALA A 1 78 ? -5.048 -32.146 -13.746 1.00 79.38 78 ALA A N 1
ATOM 607 C CA . ALA A 1 78 ? -6.349 -32.522 -14.304 1.00 79.38 78 ALA A CA 1
ATOM 608 C C . ALA A 1 78 ? -7.394 -32.849 -13.217 1.00 79.38 78 ALA A C 1
ATOM 610 O O . ALA A 1 78 ? -8.568 -32.499 -13.354 1.00 79.38 78 ALA A O 1
ATOM 611 N N . THR A 1 79 ? -6.984 -33.483 -12.111 1.00 78.62 79 THR A N 1
ATOM 612 C CA . THR A 1 79 ? -7.897 -33.771 -10.989 1.00 78.62 79 THR A CA 1
ATOM 613 C C . THR A 1 79 ? -8.308 -32.525 -10.203 1.00 78.62 79 THR A C 1
ATOM 615 O O . THR A 1 79 ? -9.429 -32.486 -9.690 1.00 78.62 79 THR A O 1
ATOM 618 N N . ALA A 1 80 ? -7.461 -31.491 -10.149 1.00 68.31 80 ALA A N 1
ATOM 619 C CA . ALA A 1 80 ? -7.809 -30.211 -9.536 1.00 68.31 80 ALA A CA 1
ATOM 620 C C . ALA A 1 80 ? -8.920 -29.490 -10.322 1.00 68.31 80 ALA A C 1
ATOM 622 O O . ALA A 1 80 ? -9.888 -29.019 -9.723 1.00 68.31 80 ALA A O 1
ATOM 623 N N . LEU A 1 81 ? -8.861 -29.502 -11.662 1.00 65.81 81 LEU A N 1
ATOM 624 C CA . LEU A 1 81 ? -9.903 -28.888 -12.497 1.00 65.81 81 LEU A CA 1
ATOM 625 C C . LEU A 1 81 ? -11.266 -29.598 -12.385 1.00 65.81 81 LEU A C 1
ATOM 627 O O . LEU A 1 81 ? -12.306 -28.943 -12.444 1.00 65.81 81 LEU A O 1
ATOM 631 N N . GLY A 1 82 ? -11.290 -30.918 -12.174 1.00 55.66 82 GLY A N 1
ATOM 632 C CA . GLY A 1 82 ? -12.543 -31.677 -12.061 1.00 55.66 82 GLY A CA 1
ATOM 633 C C . GLY A 1 82 ? -13.372 -31.350 -10.811 1.00 55.66 82 GLY A C 1
ATOM 634 O O . GLY A 1 82 ? -14.600 -31.422 -10.849 1.00 55.66 82 GLY A O 1
ATOM 635 N N . LYS A 1 83 ? -12.731 -30.949 -9.705 1.00 52.47 83 LYS A N 1
ATOM 636 C CA . LYS A 1 83 ? -13.442 -30.558 -8.473 1.00 52.47 83 LYS A CA 1
ATOM 637 C C . LYS A 1 83 ? -14.013 -29.140 -8.528 1.00 52.47 83 LYS A C 1
ATOM 639 O O . LYS A 1 83 ? -15.001 -28.880 -7.846 1.00 52.47 83 LYS A O 1
ATOM 644 N N . ALA A 1 84 ? -13.463 -28.261 -9.366 1.00 50.44 84 ALA A N 1
ATOM 645 C CA . ALA A 1 84 ? -13.957 -26.892 -9.513 1.00 50.44 84 ALA A CA 1
ATOM 646 C C . ALA A 1 84 ? -15.337 -26.818 -10.203 1.00 50.44 84 ALA A C 1
ATOM 648 O O . ALA A 1 84 ? -16.101 -25.893 -9.951 1.00 50.44 84 ALA A O 1
ATOM 649 N N . GLN A 1 85 ? -15.713 -27.812 -11.019 1.00 51.88 85 GLN A N 1
ATOM 650 C CA . GLN A 1 85 ? -16.977 -27.790 -11.777 1.00 51.88 85 GLN A CA 1
ATOM 651 C C . GLN A 1 85 ? -18.185 -28.420 -11.056 1.00 51.88 85 GLN A C 1
ATOM 653 O O . GLN A 1 85 ? -19.304 -28.326 -11.552 1.00 51.88 85 GLN A O 1
ATOM 658 N N . SER A 1 86 ? -18.008 -29.030 -9.876 1.00 47.00 86 SER A N 1
ATOM 659 C CA . SER A 1 86 ? -19.092 -29.737 -9.164 1.00 47.00 86 SER A CA 1
ATOM 660 C C . SER A 1 86 ? -19.851 -28.887 -8.128 1.00 47.00 86 SER A C 1
ATOM 662 O O . SER A 1 86 ? -20.741 -29.412 -7.459 1.00 47.00 86 SER A O 1
ATOM 664 N N . ARG A 1 87 ? -19.538 -27.596 -7.967 1.00 49.22 87 ARG A N 1
ATOM 665 C CA . ARG A 1 87 ? -20.228 -26.692 -7.019 1.00 49.22 87 ARG A CA 1
ATOM 666 C C . ARG A 1 87 ? -21.245 -25.753 -7.682 1.00 49.22 87 ARG A C 1
ATOM 668 O O . ARG A 1 87 ? -21.537 -24.686 -7.163 1.00 49.22 87 ARG A O 1
ATOM 675 N N . SER A 1 88 ? -21.828 -26.162 -8.807 1.00 56.88 88 SER A N 1
ATOM 676 C CA . SER A 1 88 ? -22.963 -25.461 -9.415 1.00 56.88 88 SER A CA 1
ATOM 677 C C . SER A 1 88 ? -24.251 -26.251 -9.196 1.00 56.88 88 SER A C 1
ATOM 679 O O . SER A 1 88 ? -24.632 -27.079 -10.019 1.00 56.88 88 SER A O 1
ATOM 681 N N . SER A 1 89 ? -24.927 -26.012 -8.072 1.00 54.22 89 SER A N 1
ATOM 682 C CA . SER A 1 89 ? -26.369 -26.257 -7.985 1.00 54.22 89 SER A CA 1
ATOM 683 C C . SER A 1 89 ? -26.985 -25.526 -6.795 1.00 54.22 89 SER A C 1
ATOM 685 O O . SER A 1 89 ? -26.691 -25.851 -5.646 1.00 54.22 89 SER A O 1
ATOM 687 N N . THR A 1 90 ? -27.910 -24.624 -7.136 1.00 50.75 90 THR A N 1
ATOM 688 C CA . THR A 1 90 ? -28.962 -24.048 -6.284 1.00 50.75 90 THR A CA 1
ATOM 689 C C . THR A 1 90 ? -28.557 -22.848 -5.423 1.00 50.75 90 THR A C 1
ATOM 691 O O . THR A 1 90 ? -28.603 -22.910 -4.200 1.00 50.75 90 THR A O 1
ATOM 694 N N . ALA A 1 91 ? -28.229 -21.727 -6.071 1.00 50.03 91 ALA A N 1
ATOM 695 C CA . ALA A 1 91 ? -28.373 -20.413 -5.449 1.00 50.03 91 ALA A CA 1
ATOM 696 C C . ALA A 1 91 ? -29.748 -19.845 -5.831 1.00 50.03 91 ALA A C 1
ATOM 698 O O . ALA A 1 91 ? -30.055 -19.660 -7.010 1.00 50.03 91 ALA A O 1
ATOM 699 N N . ASP A 1 92 ? -30.579 -19.667 -4.809 1.00 52.09 92 ASP A N 1
ATOM 700 C CA . ASP A 1 92 ? -31.864 -18.985 -4.850 1.00 52.09 92 ASP A CA 1
ATOM 701 C C . ASP A 1 92 ? -31.635 -17.509 -5.207 1.00 52.09 92 ASP A C 1
ATOM 703 O O . ASP A 1 92 ? -30.757 -16.844 -4.658 1.00 52.09 92 ASP A O 1
ATOM 707 N N . SER A 1 93 ? -32.379 -17.013 -6.188 1.00 47.38 93 SER A N 1
ATOM 708 C CA . SER A 1 93 ? -32.229 -15.681 -6.768 1.00 47.38 93 SER A CA 1
ATOM 709 C C . SER A 1 93 ? -32.892 -14.626 -5.880 1.00 47.38 93 SER A C 1
ATOM 711 O O . SER A 1 93 ? -33.954 -14.103 -6.212 1.00 47.38 93 SER A O 1
ATOM 713 N N . GLY A 1 94 ? -32.266 -14.329 -4.745 1.00 47.59 94 GLY A N 1
ATOM 714 C CA . GLY A 1 94 ? -32.471 -13.101 -3.984 1.00 47.59 94 GLY A CA 1
ATOM 715 C C . GLY A 1 94 ? -31.212 -12.254 -4.101 1.00 47.59 94 GLY A C 1
ATOM 716 O O . GLY A 1 94 ? -30.233 -12.523 -3.418 1.00 47.59 94 GLY A O 1
ATOM 717 N N . SER A 1 95 ? -31.206 -11.284 -5.017 1.00 47.66 95 SER A N 1
ATOM 718 C CA . SER A 1 95 ? -30.105 -10.336 -5.203 1.00 47.66 95 SER A CA 1
ATOM 719 C C . SER A 1 95 ? -30.075 -9.348 -4.037 1.00 47.66 95 SER A C 1
ATOM 721 O O . SER A 1 95 ? -30.617 -8.247 -4.133 1.00 47.66 95 SER A O 1
ATOM 723 N N . ASP A 1 96 ? -29.503 -9.776 -2.924 1.00 54.78 96 ASP A N 1
ATOM 724 C CA . ASP A 1 96 ? -29.108 -8.893 -1.840 1.00 54.78 96 ASP A CA 1
ATOM 725 C C . ASP A 1 96 ? -27.585 -8.758 -1.933 1.00 54.78 96 ASP A C 1
ATOM 727 O O . ASP A 1 96 ? -26.862 -9.745 -1.810 1.00 54.78 96 ASP A O 1
ATOM 731 N N . SER A 1 97 ? -27.080 -7.564 -2.245 1.00 52.72 97 SER A N 1
ATOM 732 C CA . SER A 1 97 ? -25.638 -7.274 -2.332 1.00 52.72 97 SER A CA 1
ATOM 733 C C . SER A 1 97 ? -24.917 -7.458 -0.988 1.00 52.72 97 SER A C 1
ATOM 735 O O . SER A 1 97 ? -23.695 -7.516 -0.945 1.00 52.72 97 SER A O 1
ATOM 737 N N . THR A 1 98 ? -25.664 -7.694 0.094 1.00 52.34 98 THR A N 1
ATOM 738 C CA . THR A 1 98 ? -25.160 -8.179 1.390 1.00 52.34 98 THR A CA 1
ATOM 739 C C . THR A 1 98 ? -24.718 -9.658 1.376 1.00 52.34 98 THR A C 1
ATOM 741 O O . THR A 1 98 ? -24.213 -10.177 2.376 1.00 52.34 98 THR A O 1
ATOM 744 N N . ALA A 1 99 ? -24.873 -10.358 0.243 1.00 58.72 99 ALA A N 1
ATOM 745 C CA . ALA A 1 99 ? -24.540 -11.774 0.082 1.00 58.72 99 ALA A CA 1
ATOM 746 C C . ALA A 1 99 ? -23.030 -12.094 0.000 1.00 58.72 99 ALA A C 1
ATOM 748 O O . ALA A 1 99 ? -22.660 -13.263 0.122 1.00 58.72 99 ALA A O 1
ATOM 749 N N . LEU A 1 100 ? -22.155 -11.104 -0.230 1.00 71.25 100 LEU A N 1
ATOM 750 C CA . LEU A 1 100 ? -20.730 -11.360 -0.506 1.00 71.25 100 LEU A CA 1
ATOM 751 C C . LEU A 1 100 ? -19.984 -11.974 0.691 1.00 71.25 100 LEU A C 1
ATOM 753 O O . LEU A 1 100 ? -19.182 -12.882 0.494 1.00 71.25 100 LEU A O 1
ATOM 757 N N . CYS A 1 101 ? -20.327 -11.578 1.921 1.00 80.56 101 CYS A N 1
ATOM 758 C CA . CYS A 1 101 ? -19.681 -12.075 3.143 1.00 80.56 101 CYS A CA 1
ATOM 759 C C . CYS A 1 101 ? -20.571 -12.949 4.044 1.00 80.56 101 CYS A C 1
ATOM 761 O O . CYS A 1 101 ? -20.195 -13.261 5.169 1.00 80.56 101 CYS A O 1
ATOM 763 N N . SER A 1 102 ? -21.750 -13.385 3.589 1.00 71.25 102 SER A N 1
ATOM 764 C CA . SER A 1 102 ? -22.752 -14.041 4.456 1.00 71.25 102 SER A CA 1
ATOM 765 C C . SER A 1 102 ? -22.742 -15.580 4.443 1.00 71.25 102 SER A C 1
ATOM 767 O O . SER A 1 102 ? -23.717 -16.217 4.846 1.00 71.25 102 SER A O 1
ATOM 769 N N . GLY A 1 103 ? -21.631 -16.217 4.058 1.00 65.38 103 GLY A N 1
ATOM 770 C CA . GLY A 1 103 ? -21.528 -17.683 4.146 1.00 65.38 103 GLY A CA 1
ATOM 771 C C . GLY A 1 103 ? -20.207 -18.329 3.725 1.00 65.38 103 GLY A C 1
ATOM 772 O O . GLY A 1 103 ? -20.155 -19.557 3.629 1.00 65.38 103 GLY A O 1
ATOM 773 N N . GLY A 1 104 ? -19.164 -17.543 3.450 1.00 59.03 104 GLY A N 1
ATOM 774 C CA . GLY A 1 104 ? -17.810 -18.062 3.263 1.00 59.03 104 GLY A CA 1
ATOM 775 C C . GLY A 1 104 ? -17.146 -18.305 4.616 1.00 59.03 104 GLY A C 1
ATOM 776 O O . GLY A 1 104 ? -17.352 -17.534 5.545 1.00 59.03 104 GLY A O 1
ATOM 777 N N . GLU A 1 105 ? -16.373 -19.383 4.745 1.00 61.38 105 GLU A N 1
ATOM 778 C CA . GLU A 1 105 ? -15.366 -19.443 5.808 1.00 61.38 105 GLU A CA 1
ATOM 779 C C . GLU A 1 105 ? -14.357 -18.321 5.544 1.00 61.38 105 GLU A C 1
ATOM 781 O O . GLU A 1 105 ? -13.947 -18.147 4.392 1.00 61.38 105 GLU A O 1
ATOM 786 N N . ASP A 1 106 ? -13.971 -17.572 6.579 1.00 62.47 106 ASP A N 1
ATOM 787 C CA . ASP A 1 106 ? -12.949 -16.534 6.457 1.00 62.47 106 ASP A CA 1
ATOM 788 C C . ASP A 1 106 ? -11.655 -17.192 5.941 1.00 62.47 106 ASP A C 1
ATOM 790 O O . ASP A 1 106 ? -11.000 -17.972 6.643 1.00 62.47 106 ASP A O 1
ATOM 794 N N . LEU A 1 107 ? -11.299 -16.935 4.679 1.00 59.53 107 LEU A N 1
ATOM 795 C CA . LEU A 1 107 ? -10.060 -17.422 4.072 1.00 59.53 107 LEU A CA 1
ATOM 796 C C . LEU A 1 107 ? -8.894 -16.568 4.583 1.00 59.53 107 LEU A C 1
ATOM 798 O O . LEU A 1 107 ? -8.371 -15.702 3.891 1.00 59.53 107 LEU A O 1
ATOM 802 N N . LEU A 1 108 ? -8.502 -16.806 5.834 1.00 61.19 108 LEU A N 1
ATOM 803 C CA . LEU A 1 108 ? -7.457 -16.056 6.529 1.00 61.19 108 LEU A CA 1
ATOM 804 C C . LEU A 1 108 ? -6.073 -16.666 6.287 1.00 61.19 108 LEU A C 1
ATOM 806 O O . LEU A 1 108 ? -5.413 -17.132 7.214 1.00 61.19 108 LEU A O 1
ATOM 810 N N . TRP A 1 109 ? -5.617 -16.689 5.036 1.00 74.25 109 TRP A N 1
ATOM 811 C CA . TRP A 1 109 ? -4.184 -16.858 4.779 1.00 74.25 109 TRP A CA 1
ATOM 812 C C . TRP A 1 109 ? -3.504 -15.493 4.871 1.00 74.25 109 TRP A C 1
ATOM 814 O O . TRP A 1 109 ? -3.923 -14.554 4.197 1.00 74.25 109 TRP A O 1
ATOM 824 N N . GLY A 1 110 ? -2.493 -15.371 5.726 1.00 82.38 110 GLY A N 1
ATOM 825 C CA . GLY A 1 110 ? -1.849 -14.102 6.071 1.00 82.38 110 GLY A CA 1
ATOM 826 C C . GLY A 1 110 ? -1.605 -14.004 7.576 1.00 82.38 110 GLY A C 1
ATOM 827 O O . GLY A 1 110 ? -1.666 -15.014 8.282 1.00 82.38 110 GLY A O 1
ATOM 828 N N . SER A 1 111 ? -1.330 -12.798 8.072 1.00 89.12 111 SER A N 1
ATOM 829 C CA . SER A 1 111 ? -1.242 -12.541 9.510 1.00 89.12 111 SER A CA 1
ATOM 830 C C . SER A 1 111 ? -2.602 -12.684 10.196 1.00 89.12 111 SER A C 1
ATOM 832 O O . SER A 1 111 ? -3.657 -12.660 9.551 1.00 89.12 111 SER A O 1
ATOM 834 N N . ASP A 1 112 ? -2.575 -12.747 11.529 1.00 93.50 112 ASP A N 1
ATOM 835 C CA . ASP A 1 112 ? -3.764 -12.484 12.335 1.00 93.50 112 ASP A CA 1
ATOM 836 C C . ASP A 1 112 ? -4.332 -11.096 12.003 1.00 93.50 112 ASP A C 1
ATOM 838 O O . ASP A 1 112 ? -3.591 -10.172 11.640 1.00 93.50 112 ASP A O 1
ATOM 842 N N . ILE A 1 113 ? -5.650 -10.955 12.146 1.00 95.19 113 ILE A N 1
ATOM 843 C CA . ILE A 1 113 ? -6.327 -9.668 11.995 1.00 95.19 113 ILE A CA 1
ATOM 844 C C . ILE A 1 113 ? -5.982 -8.790 13.193 1.00 95.19 113 ILE A C 1
ATOM 846 O O . ILE A 1 113 ? -6.174 -9.166 14.352 1.00 95.19 113 ILE A O 1
ATOM 850 N N . VAL A 1 114 ? -5.489 -7.594 12.900 1.00 95.50 114 VAL A N 1
ATOM 851 C CA . VAL A 1 114 ? -5.113 -6.582 13.881 1.00 95.50 114 VAL A CA 1
ATOM 852 C C . VAL A 1 114 ? -6.146 -5.462 13.878 1.00 95.50 114 VAL A C 1
ATOM 854 O O . VAL A 1 114 ? -6.739 -5.146 12.854 1.00 95.50 114 VAL A O 1
ATOM 857 N N . THR A 1 115 ? -6.403 -4.873 15.045 1.00 96.06 115 THR A N 1
ATOM 858 C CA . THR A 1 115 ? -7.376 -3.780 15.189 1.00 96.06 115 THR A CA 1
ATOM 859 C C . THR A 1 115 ? -6.649 -2.505 15.589 1.00 96.06 115 THR A C 1
ATOM 861 O O . THR A 1 115 ? -5.893 -2.517 16.565 1.00 96.06 115 THR A O 1
ATOM 864 N N . SER A 1 116 ? -6.868 -1.420 14.849 1.00 94.62 116 SER A N 1
ATOM 865 C CA . SER A 1 116 ? -6.310 -0.108 15.178 1.00 94.62 116 SER A CA 1
ATOM 866 C C . SER A 1 116 ? -6.931 0.448 16.465 1.00 94.62 116 SER A C 1
ATOM 868 O O . SER A 1 116 ? -7.959 -0.021 16.961 1.00 94.62 116 SER A O 1
ATOM 870 N N . SER A 1 117 ? -6.339 1.510 17.012 1.00 92.75 117 SER A N 1
ATOM 871 C CA . SER A 1 117 ? -6.905 2.232 18.161 1.00 92.75 117 SER A CA 1
ATOM 872 C C . SER A 1 117 ? -8.261 2.890 17.868 1.00 92.75 117 SER A C 1
ATOM 874 O O . SER A 1 117 ? -8.992 3.225 18.802 1.00 92.75 117 SER A O 1
ATOM 876 N N . GLN A 1 118 ? -8.594 3.066 16.589 1.00 92.56 118 GLN A N 1
ATOM 877 C CA . GLN A 1 118 ? -9.834 3.660 16.098 1.00 92.56 118 GLN A CA 1
ATOM 878 C C . GLN A 1 118 ? -10.908 2.599 15.759 1.00 92.56 118 GLN A C 1
ATOM 880 O O . GLN A 1 118 ? -12.053 2.954 15.475 1.00 92.56 118 GLN A O 1
ATOM 885 N N . GLY A 1 119 ? -10.581 1.304 15.885 1.00 94.31 119 GLY A N 1
ATOM 886 C CA . GLY A 1 119 ? -11.517 0.188 15.718 1.00 94.31 119 GLY A CA 1
ATOM 887 C C . GLY A 1 119 ? -11.580 -0.409 14.309 1.00 94.31 119 GLY A C 1
ATOM 888 O O . GLY A 1 119 ? -12.428 -1.262 14.069 1.00 94.31 119 GLY A O 1
ATOM 889 N N . GLN A 1 120 ? -10.708 0.014 13.395 1.00 95.31 120 GLN A N 1
ATOM 890 C CA . GLN A 1 120 ? -10.593 -0.537 12.042 1.00 95.31 120 GLN A CA 1
ATOM 891 C C . GLN A 1 120 ? -9.801 -1.839 12.093 1.00 95.31 120 GLN A C 1
ATOM 893 O O . GLN A 1 120 ? -8.887 -1.992 12.910 1.00 95.31 120 GLN A O 1
ATOM 898 N N . HIS A 1 121 ? -10.166 -2.784 11.234 1.00 96.56 121 HIS A N 1
ATOM 899 C CA . HIS A 1 121 ? -9.561 -4.107 11.189 1.00 96.56 121 HIS A CA 1
ATOM 900 C C . HIS A 1 121 ? -8.694 -4.229 9.947 1.00 96.56 121 HIS A C 1
ATOM 902 O O . HIS A 1 121 ? -9.153 -3.933 8.848 1.00 96.56 121 HIS A O 1
ATOM 908 N N . TYR A 1 122 ? -7.471 -4.717 10.132 1.00 97.12 122 TYR A N 1
ATOM 909 C CA . TYR A 1 122 ? -6.520 -4.913 9.049 1.00 97.12 122 TYR A CA 1
ATOM 910 C C . TYR A 1 122 ? -5.924 -6.309 9.092 1.00 97.12 122 TYR A C 1
ATOM 912 O O . TYR A 1 122 ? -5.796 -6.922 10.154 1.00 97.12 122 TYR A O 1
ATOM 920 N N . GLN A 1 123 ? -5.493 -6.781 7.934 1.00 96.38 123 GLN A N 1
ATOM 921 C CA . GLN A 1 123 ? -4.682 -7.977 7.789 1.00 96.38 123 GLN A CA 1
ATOM 922 C C . GLN A 1 123 ? -3.471 -7.655 6.920 1.00 96.38 123 GLN A C 1
ATOM 924 O O . GLN A 1 123 ? -3.616 -7.130 5.818 1.00 96.38 123 GLN A O 1
ATOM 929 N N . LEU A 1 124 ? -2.276 -7.994 7.405 1.00 96.69 124 LEU A N 1
ATOM 930 C CA . LEU A 1 124 ? -1.079 -8.012 6.577 1.00 96.69 124 LEU A CA 1
ATOM 931 C C . LEU A 1 124 ? -1.021 -9.368 5.878 1.00 96.69 124 LEU A C 1
ATOM 933 O O . LEU A 1 124 ? -0.919 -10.413 6.528 1.00 96.69 124 LEU A O 1
ATOM 937 N N . VAL A 1 125 ? -1.097 -9.364 4.556 1.00 95.31 125 VAL A N 1
ATOM 938 C CA . VAL A 1 125 ? -0.980 -10.584 3.762 1.00 95.31 125 VAL A CA 1
ATOM 939 C C . VAL A 1 125 ? 0.436 -10.678 3.221 1.00 95.31 125 VAL A C 1
ATOM 941 O O . VAL A 1 125 ? 0.953 -9.719 2.659 1.00 95.31 125 VAL A O 1
ATOM 944 N N . GLU A 1 126 ? 1.050 -11.842 3.406 1.00 93.44 126 GLU A N 1
ATOM 945 C CA . GLU A 1 126 ? 2.315 -12.216 2.782 1.00 93.44 126 GLU A CA 1
ATOM 946 C C . GLU A 1 126 ? 1.992 -13.133 1.598 1.00 93.44 126 GLU A C 1
ATOM 948 O O . GLU A 1 126 ? 1.431 -14.218 1.776 1.00 93.44 126 GLU A O 1
ATOM 953 N N . ALA A 1 127 ? 2.314 -12.694 0.384 1.00 86.12 127 ALA A N 1
ATOM 954 C CA . ALA A 1 127 ? 2.077 -13.446 -0.845 1.00 86.12 127 ALA A CA 1
ATOM 955 C C . ALA A 1 127 ? 2.994 -14.686 -0.968 1.00 86.12 127 ALA A C 1
ATOM 957 O O . ALA A 1 127 ? 2.681 -15.646 -1.680 1.00 86.12 127 ALA A O 1
ATOM 958 N N . GLY A 1 128 ? 4.065 -14.711 -0.165 1.00 74.12 128 GLY A N 1
ATOM 959 C CA . GLY A 1 128 ? 4.979 -15.830 0.037 1.00 74.12 128 GLY A CA 1
ATOM 960 C C . GLY A 1 128 ? 6.233 -15.741 -0.832 1.00 74.12 128 GLY A C 1
ATOM 961 O O . GLY A 1 128 ? 6.198 -15.244 -1.952 1.00 74.12 128 GLY A O 1
ATOM 962 N N . ALA A 1 129 ? 7.338 -16.308 -0.338 1.00 66.62 129 ALA A N 1
ATOM 963 C CA . ALA A 1 129 ? 8.677 -16.212 -0.941 1.00 66.62 129 ALA A CA 1
ATOM 964 C C . ALA A 1 129 ? 8.808 -16.723 -2.394 1.00 66.62 129 ALA A C 1
ATOM 966 O O . ALA A 1 129 ? 9.805 -16.454 -3.058 1.00 66.62 129 ALA A O 1
ATOM 967 N N . GLU A 1 130 ? 7.835 -17.492 -2.895 1.00 75.88 130 GLU A N 1
ATOM 968 C CA . GLU A 1 130 ? 7.826 -17.990 -4.279 1.00 75.88 130 GLU A CA 1
ATOM 969 C C . GLU A 1 130 ? 6.874 -17.211 -5.199 1.00 75.88 130 GLU A C 1
ATOM 971 O O . GLU A 1 130 ? 6.836 -17.480 -6.404 1.00 75.88 130 GLU A O 1
ATOM 976 N N . ARG A 1 131 ? 6.083 -16.276 -4.658 1.00 82.44 131 ARG A N 1
ATOM 977 C CA . ARG A 1 131 ? 5.071 -15.553 -5.424 1.00 82.44 131 ARG A CA 1
ATOM 978 C C . ARG A 1 131 ? 4.770 -14.174 -4.834 1.00 82.44 131 ARG A C 1
ATOM 980 O O . ARG A 1 131 ? 3.701 -13.955 -4.281 1.00 82.44 131 ARG A O 1
ATOM 987 N N . ALA A 1 132 ? 5.679 -13.231 -5.051 1.00 91.69 132 ALA A N 1
ATOM 988 C CA . ALA A 1 132 ? 5.339 -11.814 -4.996 1.00 91.69 132 ALA A CA 1
ATOM 989 C C . ALA A 1 132 ? 4.176 -11.510 -5.968 1.00 91.69 132 ALA A C 1
ATOM 991 O O . ALA A 1 132 ? 4.056 -12.155 -7.017 1.00 91.69 132 ALA A O 1
ATOM 992 N N . VAL A 1 133 ? 3.315 -10.559 -5.607 1.00 95.44 133 VAL A N 1
ATOM 993 C CA . VAL A 1 133 ? 2.080 -10.228 -6.337 1.00 95.44 133 VAL A CA 1
ATOM 994 C C . VAL A 1 133 ? 2.112 -8.810 -6.872 1.00 95.44 133 VAL A C 1
ATOM 996 O O . VAL A 1 133 ? 2.686 -7.902 -6.261 1.00 95.44 133 VAL A O 1
ATOM 999 N N . ASP A 1 134 ? 1.467 -8.623 -8.018 1.00 96.00 134 ASP A N 1
ATOM 1000 C CA . ASP A 1 134 ? 1.212 -7.287 -8.537 1.00 96.00 134 ASP A CA 1
ATOM 1001 C C . ASP A 1 134 ? 0.042 -6.602 -7.813 1.00 96.00 134 ASP A C 1
ATOM 1003 O O . ASP A 1 134 ? -0.696 -7.230 -7.046 1.00 96.00 134 ASP A O 1
ATOM 1007 N N . TRP A 1 135 ? -0.111 -5.290 -8.010 1.00 95.94 135 TRP A N 1
ATOM 1008 C CA . TRP A 1 135 ? -1.139 -4.521 -7.302 1.00 95.94 135 TRP A CA 1
ATOM 1009 C C . TRP A 1 135 ? -2.546 -5.028 -7.627 1.00 95.94 135 TRP A C 1
ATOM 1011 O O . TRP A 1 135 ? -3.420 -5.062 -6.763 1.00 95.94 135 TRP A O 1
ATOM 1021 N N . LYS A 1 136 ? -2.772 -5.463 -8.872 1.00 94.81 136 LYS A N 1
ATOM 1022 C CA . LYS A 1 136 ? -4.074 -5.959 -9.313 1.00 94.81 136 LYS A CA 1
ATOM 1023 C C . LYS A 1 136 ? -4.401 -7.299 -8.652 1.00 94.81 136 LYS A C 1
ATOM 1025 O O . LYS A 1 136 ? -5.532 -7.486 -8.213 1.00 94.81 136 LYS A O 1
ATOM 1030 N N . GLU A 1 137 ? -3.441 -8.217 -8.579 1.00 95.06 137 GLU A N 1
ATOM 1031 C CA . GLU A 1 137 ? -3.591 -9.482 -7.858 1.00 95.06 137 GLU A CA 1
ATOM 1032 C C . GLU A 1 137 ? -3.868 -9.237 -6.367 1.00 95.06 137 GLU A C 1
ATOM 1034 O O . GLU A 1 137 ? -4.791 -9.838 -5.821 1.00 95.06 137 GLU A O 1
ATOM 1039 N N . ALA A 1 138 ? -3.135 -8.317 -5.727 1.00 95.69 138 ALA A N 1
ATOM 1040 C CA . ALA A 1 138 ? -3.365 -7.932 -4.332 1.00 95.69 138 ALA A CA 1
ATOM 1041 C C . ALA A 1 138 ? -4.763 -7.322 -4.119 1.00 95.69 138 ALA A C 1
ATOM 1043 O O . ALA A 1 138 ? -5.447 -7.642 -3.149 1.00 95.69 138 ALA A O 1
ATOM 1044 N N . PHE A 1 139 ? -5.213 -6.484 -5.053 1.00 94.38 139 PHE A N 1
ATOM 1045 C CA . PHE A 1 139 ? -6.540 -5.875 -5.047 1.00 94.38 139 PHE A CA 1
ATOM 1046 C C . PHE A 1 139 ? -7.668 -6.906 -5.179 1.00 94.38 139 PHE A C 1
ATOM 1048 O O . PHE A 1 139 ? -8.625 -6.879 -4.405 1.00 94.38 139 PHE A O 1
ATOM 1055 N N . GLU A 1 140 ? -7.557 -7.836 -6.133 1.00 91.94 140 GLU A N 1
ATOM 1056 C CA . GLU A 1 140 ? -8.531 -8.919 -6.321 1.00 91.94 140 GLU A CA 1
ATOM 1057 C C . GLU A 1 140 ? -8.560 -9.870 -5.112 1.00 91.94 140 GLU A C 1
ATOM 1059 O O . GLU A 1 140 ? -9.638 -10.308 -4.702 1.00 91.94 140 GLU A O 1
ATOM 1064 N N . ASP A 1 141 ? -7.399 -10.160 -4.515 1.00 92.62 141 ASP A N 1
ATOM 1065 C CA . ASP A 1 141 ? -7.300 -10.980 -3.306 1.00 92.62 141 ASP A CA 1
ATOM 1066 C C . ASP A 1 141 ? -7.953 -10.284 -2.103 1.00 92.62 141 ASP A C 1
ATOM 1068 O O . ASP A 1 141 ? -8.824 -10.880 -1.465 1.00 92.62 141 ASP A O 1
ATOM 1072 N N . ALA A 1 142 ? -7.633 -9.010 -1.852 1.00 93.50 142 ALA A N 1
ATOM 1073 C CA . ALA A 1 142 ? -8.243 -8.209 -0.792 1.00 93.50 142 ALA A CA 1
ATOM 1074 C C . ALA A 1 142 ? -9.776 -8.162 -0.916 1.00 93.50 142 ALA A C 1
ATOM 1076 O O . ALA A 1 142 ? -10.479 -8.466 0.049 1.00 93.50 142 ALA A O 1
ATOM 1077 N N . ALA A 1 143 ? -10.288 -7.898 -2.124 1.00 91.06 143 ALA A N 1
ATOM 1078 C CA . ALA A 1 143 ? -11.722 -7.845 -2.423 1.00 91.06 143 ALA A CA 1
ATOM 1079 C C . ALA A 1 143 ? -12.457 -9.181 -2.218 1.00 91.06 143 ALA A C 1
ATOM 1081 O O . ALA A 1 143 ? -13.682 -9.205 -2.081 1.00 91.06 143 ALA A O 1
ATOM 1082 N N . SER A 1 144 ? -11.735 -10.305 -2.222 1.00 89.12 144 SER A N 1
ATOM 1083 C CA . SER A 1 144 ? -12.306 -11.638 -2.005 1.00 89.12 144 SER A CA 1
ATOM 1084 C C . SER A 1 144 ? -12.406 -12.036 -0.528 1.00 89.12 144 SER A C 1
ATOM 1086 O O . SER A 1 144 ? -13.012 -13.063 -0.209 1.00 89.12 144 SER A O 1
ATOM 1088 N N . ARG A 1 145 ? -11.810 -11.247 0.372 1.00 90.62 145 ARG A N 1
ATOM 1089 C CA . ARG A 1 145 ? -11.753 -11.541 1.806 1.00 90.62 145 ARG A CA 1
ATOM 1090 C C . ARG A 1 145 ? -12.952 -10.965 2.536 1.00 90.62 145 ARG A C 1
ATOM 1092 O O . ARG A 1 145 ? -13.534 -9.961 2.133 1.00 90.62 145 ARG A O 1
ATOM 1099 N N . CYS A 1 146 ? -13.278 -11.605 3.651 1.00 91.19 146 CYS A N 1
ATOM 1100 C CA . CYS A 1 146 ? -14.319 -11.165 4.560 1.00 91.19 146 CYS A CA 1
ATOM 1101 C C . CYS A 1 146 ? -13.844 -11.304 6.004 1.00 91.19 146 CYS A C 1
ATOM 1103 O O . CYS A 1 146 ? -13.078 -12.214 6.325 1.00 91.19 146 CYS A O 1
ATOM 1105 N N . TYR A 1 147 ? -14.323 -10.410 6.863 1.00 91.75 147 TYR A N 1
ATOM 1106 C CA . TYR A 1 147 ? -14.157 -10.504 8.306 1.00 91.75 147 TYR A CA 1
ATOM 1107 C C . TYR A 1 147 ? -15.355 -9.877 9.013 1.00 91.75 147 TYR A C 1
ATOM 1109 O O . TYR A 1 147 ? -15.703 -8.730 8.748 1.00 91.75 147 TYR A O 1
ATOM 1117 N N . ASP A 1 148 ? -16.007 -10.631 9.900 1.00 91.00 148 ASP A N 1
ATOM 1118 C CA . ASP A 1 148 ? -17.192 -10.177 10.652 1.00 91.00 148 ASP A CA 1
ATOM 1119 C C . ASP A 1 148 ? -18.296 -9.575 9.752 1.00 91.00 148 ASP A C 1
ATOM 1121 O O . ASP A 1 148 ? -18.928 -8.565 10.059 1.00 91.00 148 ASP A O 1
ATOM 1125 N N . GLY A 1 149 ? -18.500 -10.186 8.579 1.00 88.50 149 GLY A N 1
ATOM 1126 C CA . GLY A 1 149 ? -19.483 -9.738 7.589 1.00 88.50 149 GLY A CA 1
ATOM 1127 C C . GLY A 1 149 ? -19.074 -8.509 6.767 1.00 88.50 149 GLY A C 1
ATOM 1128 O O . GLY A 1 149 ? -19.861 -8.087 5.922 1.00 88.50 149 GLY A O 1
ATOM 1129 N N . LYS A 1 150 ? -17.872 -7.967 6.978 1.00 89.25 150 LYS A N 1
ATOM 1130 C CA . LYS A 1 150 ? -17.290 -6.870 6.197 1.00 89.25 150 LYS A CA 1
ATOM 1131 C C . LYS A 1 150 ? -16.419 -7.406 5.075 1.00 89.25 150 LYS A C 1
ATOM 1133 O O . LYS A 1 150 ? -15.661 -8.351 5.296 1.00 89.25 150 LYS A O 1
ATOM 1138 N N . GLN A 1 151 ? -16.521 -6.804 3.897 1.00 91.00 151 GLN A N 1
ATOM 1139 C CA . GLN A 1 151 ? -15.676 -7.146 2.756 1.00 91.00 151 GLN A CA 1
ATOM 1140 C C . GLN A 1 151 ? -14.308 -6.475 2.905 1.00 91.00 151 GLN A C 1
ATOM 1142 O O . GLN A 1 151 ? -14.209 -5.367 3.424 1.00 91.00 151 GLN A O 1
ATOM 1147 N N . GLY A 1 152 ? -13.256 -7.167 2.481 1.00 92.69 152 GLY A N 1
ATOM 1148 C CA . GLY A 1 152 ? -11.916 -6.604 2.430 1.00 92.69 152 GLY A CA 1
ATOM 1149 C C . GLY A 1 152 ? -11.730 -5.660 1.240 1.00 92.69 152 GLY A C 1
ATOM 1150 O O . GLY A 1 152 ? -12.307 -5.859 0.172 1.00 92.69 152 GLY A O 1
ATOM 1151 N N . SER A 1 153 ? -10.869 -4.667 1.400 1.00 95.06 153 SER A N 1
ATOM 1152 C CA . SER A 1 153 ? -10.288 -3.854 0.328 1.00 95.06 153 SER A CA 1
ATOM 1153 C C . SER A 1 153 ? -8.799 -3.650 0.610 1.00 95.06 153 SER A C 1
ATOM 1155 O O . SER A 1 153 ? -8.324 -3.964 1.702 1.00 95.06 153 SER A O 1
ATOM 1157 N N . LEU A 1 154 ? -8.017 -3.185 -0.368 1.00 96.81 154 LEU A N 1
ATOM 1158 C CA . LEU A 1 154 ? -6.659 -2.737 -0.050 1.00 96.81 154 LEU A CA 1
ATOM 1159 C C . LEU A 1 154 ? -6.742 -1.491 0.831 1.00 96.81 154 LEU A C 1
ATOM 1161 O O . LEU A 1 154 ? -7.512 -0.585 0.525 1.00 96.81 154 LEU A O 1
ATOM 1165 N N . ALA A 1 155 ? -5.932 -1.445 1.886 1.00 97.62 155 ALA A N 1
ATOM 1166 C CA . ALA A 1 155 ? -6.055 -0.422 2.919 1.00 97.62 155 ALA A CA 1
ATOM 1167 C C . ALA A 1 155 ? -5.928 1.006 2.367 1.00 97.62 155 ALA A C 1
ATOM 1169 O O . ALA A 1 155 ? -4.976 1.316 1.634 1.00 97.62 155 ALA A O 1
ATOM 1170 N N . ALA A 1 156 ? -6.867 1.865 2.761 1.00 97.38 156 ALA A N 1
ATOM 1171 C CA . ALA A 1 156 ? -6.706 3.309 2.683 1.00 97.38 156 ALA A CA 1
ATOM 1172 C C . ALA A 1 156 ? -5.893 3.795 3.891 1.00 97.38 156 ALA A C 1
ATOM 1174 O O . ALA A 1 156 ? -5.793 3.105 4.901 1.00 97.38 156 ALA A O 1
ATOM 1175 N N . VAL A 1 157 ? -5.249 4.959 3.779 1.00 97.25 157 VAL A N 1
ATOM 1176 C CA . VAL A 1 157 ? -4.535 5.568 4.910 1.00 97.25 157 VAL A CA 1
ATOM 1177 C C . VAL A 1 157 ? -4.928 7.032 5.006 1.00 97.25 157 VAL A C 1
ATOM 1179 O O . VAL A 1 157 ? -4.457 7.877 4.245 1.00 97.25 157 VAL A O 1
ATOM 1182 N N . GLU A 1 158 ? -5.807 7.332 5.953 1.00 96.44 158 GLU A N 1
ATOM 1183 C CA . GLU A 1 158 ? -6.479 8.627 6.084 1.00 96.44 158 GLU A CA 1
ATOM 1184 C C . GLU A 1 158 ? -5.964 9.445 7.273 1.00 96.44 158 GLU A C 1
ATOM 1186 O O . GLU A 1 158 ? -6.382 10.586 7.486 1.00 96.44 158 GLU A O 1
ATOM 1191 N N . SER A 1 159 ? -5.043 8.890 8.065 1.00 97.38 159 SER A N 1
ATOM 1192 C CA . SER A 1 159 ? -4.467 9.583 9.216 1.00 97.38 159 SER A CA 1
ATOM 1193 C C . SER A 1 159 ? -3.029 9.174 9.523 1.00 97.38 159 SER A C 1
ATOM 1195 O O . SER A 1 159 ? -2.559 8.090 9.173 1.00 97.38 159 SER A O 1
ATOM 1197 N N . SER A 1 160 ? -2.331 10.037 10.264 1.00 97.50 160 SER A N 1
ATOM 1198 C CA . SER A 1 160 ? -0.969 9.758 10.725 1.00 97.50 160 SER A CA 1
ATOM 1199 C C . SER A 1 160 ? -0.896 8.594 11.717 1.00 97.50 160 SER A C 1
ATOM 1201 O O . SER A 1 160 ? 0.079 7.844 11.739 1.00 97.50 160 SER A O 1
ATOM 1203 N N . GLU A 1 161 ? -1.936 8.425 12.532 1.00 97.31 161 GLU A N 1
ATOM 1204 C CA . GLU A 1 161 ? -2.069 7.360 13.518 1.00 97.31 161 GLU A CA 1
ATOM 1205 C C . GLU A 1 161 ? -2.215 5.998 12.839 1.00 97.31 161 GLU A C 1
ATOM 1207 O O . GLU A 1 161 ? -1.594 5.021 13.262 1.00 97.31 161 GLU A O 1
ATOM 1212 N N . GLU A 1 162 ? -3.002 5.951 11.769 1.00 97.50 162 GLU A N 1
ATOM 1213 C CA . GLU A 1 162 ? -3.167 4.778 10.920 1.00 97.50 162 GLU A CA 1
ATOM 1214 C C . GLU A 1 162 ? -1.878 4.444 10.163 1.00 97.50 162 GLU A C 1
ATOM 1216 O O . GLU A 1 162 ? -1.414 3.305 10.223 1.00 97.50 162 GLU A O 1
ATOM 1221 N N . ALA A 1 163 ? -1.225 5.438 9.550 1.00 97.94 163 ALA A N 1
ATOM 1222 C CA . ALA A 1 163 ? 0.062 5.247 8.882 1.00 97.94 163 ALA A CA 1
ATOM 1223 C C . ALA A 1 163 ? 1.117 4.649 9.829 1.00 97.94 163 ALA A C 1
ATOM 1225 O O . ALA A 1 163 ? 1.807 3.689 9.483 1.00 97.94 163 ALA A O 1
ATOM 1226 N N . ALA A 1 164 ? 1.205 5.167 11.059 1.00 97.81 164 ALA A N 1
ATOM 1227 C CA . ALA A 1 164 ? 2.116 4.649 12.076 1.00 97.81 164 ALA A CA 1
ATOM 1228 C C . ALA A 1 164 ? 1.767 3.213 12.509 1.00 97.81 164 ALA A C 1
ATOM 1230 O O . ALA A 1 164 ? 2.667 2.410 12.779 1.00 97.81 164 ALA A O 1
ATOM 1231 N N . PHE A 1 165 ? 0.476 2.879 12.574 1.00 97.56 165 PHE A N 1
ATOM 1232 C CA . PHE A 1 165 ? -0.001 1.539 12.907 1.00 97.56 165 PHE A CA 1
ATOM 1233 C C . PHE A 1 165 ? 0.367 0.512 11.826 1.00 97.56 165 PHE A C 1
ATOM 1235 O O . PHE A 1 165 ? 0.961 -0.526 12.146 1.00 97.56 165 PHE A O 1
ATOM 1242 N N . LEU A 1 166 ? 0.091 0.813 10.553 1.00 97.69 166 LEU A N 1
ATOM 1243 C CA . LEU A 1 166 ? 0.451 -0.062 9.433 1.00 97.69 166 LEU A CA 1
ATOM 1244 C C . LEU A 1 166 ? 1.969 -0.198 9.302 1.00 97.69 166 LEU A C 1
ATOM 1246 O O . LEU A 1 166 ? 2.476 -1.313 9.181 1.00 97.69 166 LEU A O 1
ATOM 1250 N N . HIS A 1 167 ? 2.711 0.906 9.443 1.00 97.50 167 HIS A N 1
ATOM 1251 C CA . HIS A 1 167 ? 4.171 0.875 9.435 1.00 97.50 167 HIS A CA 1
ATOM 1252 C C . HIS A 1 167 ? 4.723 -0.010 10.554 1.00 97.50 167 HIS A C 1
ATOM 1254 O O . HIS A 1 167 ? 5.540 -0.878 10.282 1.00 97.50 167 HIS A O 1
ATOM 1260 N N . THR A 1 168 ? 4.246 0.128 11.794 1.00 96.50 168 THR A N 1
ATOM 1261 C CA . THR A 1 168 ? 4.700 -0.731 12.905 1.00 96.50 168 THR A CA 1
ATOM 1262 C C . THR A 1 168 ? 4.430 -2.211 12.618 1.00 96.50 168 THR A C 1
ATOM 1264 O O . THR A 1 168 ? 5.258 -3.071 12.928 1.00 96.50 168 THR A O 1
ATOM 1267 N N . THR A 1 169 ? 3.286 -2.506 11.997 1.00 95.75 169 THR A N 1
ATOM 1268 C CA . THR A 1 169 ? 2.904 -3.869 11.613 1.00 95.75 169 THR A CA 1
ATOM 1269 C C . THR A 1 169 ? 3.861 -4.432 10.560 1.00 95.75 169 THR A C 1
ATOM 1271 O O . THR A 1 169 ? 4.399 -5.522 10.753 1.00 95.75 169 THR A O 1
ATOM 1274 N N . LEU A 1 170 ? 4.158 -3.674 9.500 1.00 95.44 170 LEU A N 1
ATOM 1275 C CA . LEU A 1 170 ? 5.079 -4.089 8.437 1.00 95.44 170 LEU A CA 1
ATOM 1276 C C . LEU A 1 170 ? 6.545 -4.137 8.902 1.00 95.44 170 LEU A C 1
ATOM 1278 O O . LEU A 1 170 ? 7.259 -5.094 8.609 1.00 95.44 170 LEU A O 1
ATOM 1282 N N . PHE A 1 171 ? 6.983 -3.151 9.686 1.00 94.12 171 PHE A N 1
ATOM 1283 C CA . PHE A 1 171 ? 8.346 -3.054 10.214 1.00 94.12 171 PHE A CA 1
ATOM 1284 C C . PHE A 1 171 ? 8.706 -4.266 11.080 1.00 94.12 171 PHE A C 1
ATOM 1286 O O . PHE A 1 171 ? 9.851 -4.714 11.077 1.00 94.12 171 PHE A O 1
ATOM 1293 N N . SER A 1 172 ? 7.734 -4.848 11.794 1.00 91.44 172 SER A N 1
ATOM 1294 C CA . SER A 1 172 ? 7.962 -6.090 12.542 1.00 91.44 172 SER A CA 1
ATOM 1295 C C . SER A 1 172 ? 8.421 -7.243 11.637 1.00 91.44 172 SER A C 1
ATOM 1297 O O . SER A 1 172 ? 9.289 -8.015 12.037 1.00 91.44 172 SER A O 1
ATOM 1299 N N . LYS A 1 173 ? 7.930 -7.302 10.390 1.00 86.88 173 LYS A N 1
ATOM 1300 C CA . LYS A 1 173 ? 8.353 -8.277 9.374 1.00 86.88 173 LYS A CA 1
ATOM 1301 C C . LYS A 1 173 ? 9.705 -7.949 8.773 1.00 86.88 173 LYS A C 1
ATOM 1303 O O . LYS A 1 173 ? 10.541 -8.840 8.670 1.00 86.88 173 LYS A O 1
ATOM 1308 N N . TYR A 1 174 ? 9.960 -6.676 8.486 1.00 83.25 174 TYR A N 1
ATOM 1309 C CA . TYR A 1 174 ? 11.287 -6.213 8.076 1.00 83.25 174 TYR A CA 1
ATOM 1310 C C . TYR A 1 174 ? 12.372 -6.560 9.109 1.00 83.25 174 TYR A C 1
ATOM 1312 O O . TYR A 1 174 ? 13.456 -7.026 8.764 1.00 83.25 174 TYR A O 1
ATOM 1320 N N . ALA A 1 175 ? 12.080 -6.384 10.399 1.00 85.12 175 ALA A N 1
ATOM 1321 C CA . ALA A 1 175 ? 13.012 -6.720 11.470 1.00 85.12 175 ALA A CA 1
ATOM 1322 C C . ALA A 1 175 ? 13.248 -8.237 11.611 1.00 85.12 175 ALA A C 1
ATOM 1324 O O . ALA A 1 175 ? 14.339 -8.643 12.005 1.00 85.12 175 ALA A O 1
ATOM 1325 N N . GLU A 1 176 ? 12.247 -9.069 11.298 1.00 84.00 176 GLU A N 1
ATOM 1326 C CA . GLU A 1 176 ? 12.369 -10.534 11.271 1.00 84.00 176 GLU A CA 1
ATOM 1327 C C . GLU A 1 176 ? 13.183 -11.028 10.063 1.00 84.00 176 GLU A C 1
ATOM 1329 O O . GLU A 1 176 ? 13.940 -11.991 10.197 1.00 84.00 176 GLU A O 1
ATOM 1334 N N . SER A 1 177 ? 13.046 -10.382 8.898 1.00 75.44 177 SER A N 1
ATOM 1335 C CA . SER A 1 177 ? 13.705 -10.798 7.651 1.00 75.44 177 SER A CA 1
ATOM 1336 C C . SER A 1 177 ? 15.171 -10.376 7.558 1.00 75.44 177 SER A C 1
ATOM 1338 O O . SER A 1 177 ? 15.944 -11.011 6.841 1.00 75.44 177 SER A O 1
ATOM 1340 N N . LYS A 1 178 ? 15.579 -9.339 8.299 1.00 77.06 178 LYS A N 1
ATOM 1341 C CA . LYS A 1 178 ? 16.953 -8.827 8.321 1.00 77.06 178 LYS A CA 1
ATOM 1342 C C . LYS A 1 178 ? 17.891 -9.785 9.065 1.00 77.06 178 LYS A C 1
ATOM 1344 O O . LYS A 1 178 ? 18.272 -9.554 10.210 1.00 77.06 178 LYS A O 1
ATOM 1349 N N . SER A 1 179 ? 18.253 -10.891 8.417 1.00 73.50 179 SER A N 1
ATOM 1350 C CA . SER A 1 179 ? 19.381 -11.723 8.844 1.00 73.50 179 SER A CA 1
ATOM 1351 C C . SER A 1 179 ? 20.702 -10.994 8.572 1.00 73.50 179 SER A C 1
ATOM 1353 O O . SER A 1 179 ? 20.782 -10.214 7.629 1.00 73.50 179 SER A O 1
ATOM 1355 N N . ASP A 1 180 ? 21.723 -11.236 9.400 1.00 69.12 180 ASP A N 1
ATOM 1356 C CA . ASP A 1 180 ? 23.013 -10.516 9.448 1.00 69.12 180 ASP A CA 1
ATOM 1357 C C . ASP A 1 180 ? 23.854 -10.515 8.141 1.00 69.12 180 ASP A C 1
ATOM 1359 O O . ASP A 1 180 ? 24.984 -10.025 8.146 1.00 69.12 180 ASP A O 1
ATOM 1363 N N . GLU A 1 181 ? 23.347 -11.043 7.023 1.00 69.50 181 GLU A N 1
ATOM 1364 C CA . GLU A 1 181 ? 24.058 -11.145 5.745 1.00 69.50 181 GLU A CA 1
ATOM 1365 C C . GLU A 1 181 ? 23.325 -10.379 4.626 1.00 69.50 181 GLU A C 1
ATOM 1367 O O . GLU A 1 181 ? 22.383 -10.885 4.030 1.00 69.50 181 GLU A O 1
ATOM 1372 N N . ASP A 1 182 ? 23.788 -9.150 4.368 1.00 58.81 182 ASP A N 1
ATOM 1373 C CA . ASP A 1 182 ? 23.819 -8.400 3.093 1.00 58.81 182 ASP A CA 1
ATOM 1374 C C . ASP A 1 182 ? 22.579 -8.316 2.166 1.00 58.81 182 ASP A C 1
ATOM 1376 O O . ASP A 1 182 ? 22.714 -7.787 1.060 1.00 58.81 182 ASP A O 1
ATOM 1380 N N . ASP A 1 183 ? 21.379 -8.749 2.561 1.00 64.44 183 ASP A N 1
ATOM 1381 C CA . ASP A 1 183 ? 20.190 -8.578 1.713 1.00 64.44 183 ASP A CA 1
ATOM 1382 C C . ASP A 1 183 ? 19.537 -7.201 1.943 1.00 64.44 183 ASP A C 1
ATOM 1384 O O . ASP A 1 183 ? 18.778 -6.983 2.890 1.00 64.44 183 ASP A O 1
ATOM 1388 N N . GLU A 1 184 ? 19.867 -6.234 1.079 1.00 65.50 184 GLU A N 1
ATOM 1389 C CA . GLU A 1 184 ? 19.247 -4.897 1.019 1.00 65.50 184 GLU A CA 1
ATOM 1390 C C . GLU A 1 184 ? 17.836 -4.927 0.389 1.00 65.50 184 GLU A C 1
ATOM 1392 O O . GLU A 1 184 ? 17.410 -3.966 -0.253 1.00 65.50 184 GLU A O 1
ATOM 1397 N N . SER A 1 185 ? 17.086 -6.024 0.526 1.00 70.62 185 SER A N 1
ATOM 1398 C CA . SER A 1 185 ? 15.706 -6.066 0.044 1.00 70.62 185 SER A CA 1
ATOM 1399 C C . SER A 1 185 ? 14.830 -5.157 0.913 1.00 70.62 185 SER A C 1
ATOM 1401 O O . SER A 1 185 ? 14.643 -5.422 2.107 1.00 70.62 185 SER A O 1
ATOM 1403 N N . SER A 1 186 ? 14.281 -4.086 0.336 1.00 83.94 186 SER A N 1
ATOM 1404 C CA . SER A 1 186 ? 13.267 -3.277 1.011 1.00 83.94 186 SER A CA 1
ATOM 1405 C C . SER A 1 186 ? 11.985 -4.097 1.165 1.00 83.94 186 SER A C 1
ATOM 1407 O O . SER A 1 186 ? 11.463 -4.662 0.205 1.00 83.94 186 SER A O 1
ATOM 1409 N N . VAL A 1 187 ? 11.464 -4.181 2.390 1.00 92.50 187 VAL A N 1
ATOM 1410 C CA . VAL A 1 187 ? 10.144 -4.774 2.637 1.00 92.50 187 VAL A CA 1
ATOM 1411 C C . VAL A 1 187 ? 9.104 -3.707 2.352 1.00 92.50 187 VAL A C 1
ATOM 1413 O O . VAL A 1 187 ? 9.115 -2.658 2.989 1.00 92.50 187 VAL A O 1
ATOM 1416 N N . GLN A 1 188 ? 8.213 -3.960 1.400 1.00 95.75 188 GLN A N 1
ATOM 1417 C CA . GLN A 1 188 ? 7.172 -3.019 0.997 1.00 95.75 188 GLN A CA 1
ATOM 1418 C C . GLN A 1 188 ? 5.834 -3.738 0.868 1.00 95.75 188 GLN A C 1
ATOM 1420 O O . GLN A 1 188 ? 5.801 -4.931 0.560 1.00 95.75 188 GLN A O 1
ATOM 1425 N N . ALA A 1 189 ? 4.740 -3.017 1.111 1.00 97.56 189 ALA A N 1
ATOM 1426 C CA . ALA A 1 189 ? 3.393 -3.570 1.044 1.00 97.56 189 ALA A CA 1
ATOM 1427 C C . ALA A 1 189 ? 2.469 -2.715 0.180 1.00 97.56 189 ALA A C 1
ATOM 1429 O O . ALA A 1 189 ? 2.428 -1.499 0.362 1.00 97.56 189 ALA A O 1
ATOM 1430 N N . TRP A 1 190 ? 1.684 -3.331 -0.707 1.00 98.19 190 TRP A N 1
ATOM 1431 C CA . TRP A 1 190 ? 0.660 -2.598 -1.456 1.00 98.19 190 TRP A CA 1
ATOM 1432 C C . TRP A 1 190 ? -0.410 -1.996 -0.535 1.00 98.19 190 TRP A C 1
ATOM 1434 O O . TRP A 1 190 ? -0.857 -2.632 0.426 1.00 98.19 190 TRP A O 1
ATOM 1444 N N . LEU A 1 191 ? -0.832 -0.779 -0.883 1.00 98.19 191 LEU A N 1
ATOM 1445 C CA . LEU A 1 191 ? -1.981 -0.058 -0.335 1.00 98.19 191 LEU A CA 1
ATOM 1446 C C . LEU A 1 191 ? -3.027 0.173 -1.439 1.00 98.19 191 LEU A C 1
ATOM 1448 O O . LEU A 1 191 ? -2.765 -0.049 -2.621 1.00 98.19 191 LEU A O 1
ATOM 1452 N N . GLY A 1 192 ? -4.215 0.658 -1.076 1.00 97.19 192 GLY A N 1
ATOM 1453 C CA . GLY A 1 192 ? -5.321 0.869 -2.019 1.00 97.19 192 GLY A CA 1
ATOM 1454 C C . GLY A 1 192 ? -5.193 2.102 -2.918 1.00 97.19 192 GLY A C 1
ATOM 1455 O O . GLY A 1 192 ? -6.115 2.398 -3.672 1.00 97.19 192 GLY A O 1
ATOM 1456 N N . GLY A 1 193 ? -4.095 2.853 -2.819 1.00 96.62 193 GLY A N 1
ATOM 1457 C CA . GLY A 1 193 ? -3.916 4.128 -3.510 1.00 96.62 193 GLY A CA 1
ATOM 1458 C C . GLY A 1 193 ? -3.482 3.932 -4.957 1.00 96.62 193 GLY A C 1
ATOM 1459 O O . GLY A 1 193 ? -2.564 3.155 -5.226 1.00 96.62 193 GLY A O 1
ATOM 1460 N N . THR A 1 194 ? -4.116 4.650 -5.887 1.00 95.00 194 THR A N 1
ATOM 1461 C CA . THR A 1 194 ? -3.736 4.620 -7.305 1.00 95.00 194 THR A CA 1
ATOM 1462 C C . THR A 1 194 ? -4.205 5.846 -8.096 1.00 95.00 194 THR A C 1
ATOM 1464 O O . THR A 1 194 ? -5.247 6.425 -7.779 1.00 95.00 194 THR A O 1
ATOM 1467 N N . ASP A 1 195 ? -3.482 6.226 -9.153 1.00 92.50 195 ASP A N 1
ATOM 1468 C CA . ASP A 1 195 ? -3.898 7.236 -10.140 1.00 92.50 195 ASP A CA 1
ATOM 1469 C C . ASP A 1 195 ? -4.225 6.646 -11.534 1.00 92.50 195 ASP A C 1
ATOM 1471 O O . ASP A 1 195 ? -4.511 7.387 -12.477 1.00 92.50 195 ASP A O 1
ATOM 1475 N N . MET A 1 196 ? -4.339 5.312 -11.659 1.00 89.38 196 MET A N 1
ATOM 1476 C CA . MET A 1 196 ? -4.638 4.589 -12.917 1.00 89.38 196 MET A CA 1
ATOM 1477 C C . MET A 1 196 ? -5.887 5.087 -13.675 1.00 89.38 196 MET A C 1
ATOM 1479 O O . MET A 1 196 ? -6.109 4.761 -14.845 1.00 89.38 196 MET A O 1
ATOM 1483 N N . PHE A 1 197 ? -6.759 5.835 -13.002 1.00 85.81 197 PHE A N 1
ATOM 1484 C CA . PHE A 1 197 ? -8.027 6.327 -13.532 1.00 85.81 197 PHE A CA 1
ATOM 1485 C C . PHE A 1 197 ? -8.006 7.809 -13.922 1.00 85.81 197 PHE A C 1
ATOM 1487 O O . PHE A 1 197 ? -8.959 8.281 -14.550 1.00 85.81 197 PHE A O 1
ATOM 1494 N N . SER A 1 198 ? -6.990 8.556 -13.498 1.00 85.31 198 SER A N 1
ATOM 1495 C CA . SER A 1 198 ? -6.848 9.990 -13.735 1.00 85.31 198 SER A CA 1
ATOM 1496 C C . SER A 1 198 ? -5.386 10.363 -13.522 1.00 85.31 198 SER A C 1
ATOM 1498 O O . SER A 1 198 ? -4.909 10.355 -12.394 1.00 85.31 198 SER A O 1
ATOM 1500 N N . THR A 1 199 ? -4.682 10.672 -14.612 1.00 83.19 199 THR A N 1
ATOM 1501 C CA . THR A 1 199 ? -3.255 11.017 -14.573 1.00 83.19 199 THR A CA 1
ATOM 1502 C C . THR A 1 199 ? -2.992 12.125 -13.558 1.00 83.19 199 THR A C 1
ATOM 1504 O O . THR A 1 199 ? -3.668 13.160 -13.595 1.00 83.19 199 THR A O 1
ATOM 1507 N N . SER A 1 200 ? -2.000 11.905 -12.693 1.00 84.62 200 SER A N 1
ATOM 1508 C CA . SER A 1 200 ? -1.598 12.847 -11.647 1.00 84.62 200 SER A CA 1
ATOM 1509 C C . SER A 1 200 ? -2.669 13.067 -10.564 1.00 84.62 200 SER A C 1
ATOM 1511 O O . SER A 1 200 ? -2.652 14.093 -9.886 1.00 84.62 200 SER A O 1
ATOM 1513 N N . GLU A 1 201 ? -3.632 12.160 -10.386 1.00 91.75 201 GLU A N 1
ATOM 1514 C CA . GLU A 1 201 ? -4.634 12.243 -9.317 1.00 91.75 201 GLU A CA 1
ATOM 1515 C C . GLU A 1 201 ? -4.799 10.900 -8.601 1.00 91.75 201 GLU A C 1
ATOM 1517 O O . GLU A 1 201 ? -5.608 10.055 -8.998 1.00 91.75 201 GLU A O 1
ATOM 1522 N N . PHE A 1 202 ? -4.090 10.729 -7.484 1.00 94.88 202 PHE A N 1
ATOM 1523 C CA . PHE A 1 202 ? -4.205 9.506 -6.698 1.00 94.88 202 PHE A CA 1
ATOM 1524 C C . PHE A 1 202 ? -5.478 9.508 -5.854 1.00 94.88 202 PHE A C 1
ATOM 1526 O O . PHE A 1 202 ? -5.854 10.501 -5.215 1.00 94.88 202 PHE A O 1
ATOM 1533 N N . SER A 1 203 ? -6.146 8.359 -5.853 1.00 96.12 203 SER A N 1
ATOM 1534 C CA . SER A 1 203 ? -7.334 8.089 -5.052 1.00 96.12 203 SER A CA 1
ATOM 1535 C C . SER A 1 203 ? -7.211 6.746 -4.344 1.00 96.12 203 SER A C 1
ATOM 1537 O O . SER A 1 203 ? -6.656 5.802 -4.906 1.00 96.12 203 SER A O 1
ATOM 1539 N N . TRP A 1 204 ? -7.764 6.656 -3.139 1.00 96.81 204 TRP A N 1
ATOM 1540 C CA . TRP A 1 204 ? -8.038 5.381 -2.486 1.00 96.81 204 TRP A CA 1
ATOM 1541 C C . TRP A 1 204 ? -9.185 4.679 -3.209 1.00 96.81 204 TRP A C 1
ATOM 1543 O O . TRP A 1 204 ? -10.103 5.340 -3.709 1.00 96.81 204 TRP A O 1
ATOM 1553 N N . ILE A 1 205 ? -9.115 3.352 -3.310 1.00 93.00 205 ILE A N 1
ATOM 1554 C CA . ILE A 1 205 ? -10.234 2.538 -3.781 1.00 93.00 205 ILE A CA 1
ATOM 1555 C C . ILE A 1 205 ? -11.038 2.061 -2.572 1.00 93.00 205 ILE A C 1
ATOM 1557 O O . ILE A 1 205 ? -10.635 1.120 -1.897 1.00 93.00 205 ILE A O 1
ATOM 1561 N N . ASP A 1 206 ? -12.176 2.707 -2.322 1.00 82.31 206 ASP A N 1
ATOM 1562 C CA . ASP A 1 206 ? -12.922 2.527 -1.070 1.00 82.31 206 ASP A CA 1
ATOM 1563 C C . ASP A 1 206 ? -13.845 1.299 -1.118 1.00 82.31 206 ASP A C 1
ATOM 1565 O O . ASP A 1 206 ? -13.923 0.522 -0.173 1.00 82.31 206 ASP A O 1
ATOM 1569 N N . GLU A 1 207 ? -14.568 1.127 -2.229 1.00 78.25 207 GLU A N 1
ATOM 1570 C CA . GLU A 1 207 ? -15.612 0.107 -2.364 1.00 78.25 207 GLU A CA 1
ATOM 1571 C C . GLU A 1 207 ? -15.759 -0.341 -3.821 1.00 78.25 207 GLU A C 1
ATOM 1573 O O . GLU A 1 207 ? -15.703 0.474 -4.752 1.00 78.25 207 GLU A O 1
ATOM 1578 N N . ILE A 1 208 ? -16.002 -1.640 -4.014 1.00 73.12 208 ILE A N 1
ATOM 1579 C CA . ILE A 1 208 ? -16.383 -2.228 -5.300 1.00 73.12 208 ILE A CA 1
ATOM 1580 C C . ILE A 1 208 ? -17.805 -2.783 -5.177 1.00 73.12 208 ILE A C 1
ATOM 1582 O O . ILE A 1 208 ? -18.003 -3.924 -4.762 1.00 73.12 208 ILE A O 1
ATOM 1586 N N . ASP A 1 209 ? -18.800 -2.008 -5.607 1.00 74.00 209 ASP A N 1
ATOM 1587 C CA . ASP A 1 209 ? -20.175 -2.500 -5.746 1.00 74.00 209 ASP A CA 1
ATOM 1588 C C . ASP A 1 209 ? -20.442 -2.887 -7.205 1.00 74.00 209 ASP A C 1
ATOM 1590 O O . ASP A 1 209 ? -20.767 -2.061 -8.072 1.00 74.00 209 ASP A O 1
ATOM 1594 N N . GLY A 1 210 ? -20.252 -4.175 -7.499 1.00 73.88 210 GLY A N 1
ATOM 1595 C CA . GLY A 1 210 ? -20.472 -4.752 -8.821 1.00 73.88 210 GLY A CA 1
ATOM 1596 C C . GLY A 1 210 ? -19.565 -4.134 -9.888 1.00 73.88 210 GLY A C 1
ATOM 1597 O O . GLY A 1 210 ? -18.419 -4.541 -10.050 1.00 73.88 210 GLY A O 1
ATOM 1598 N N . SER A 1 211 ? -20.097 -3.187 -10.667 1.00 71.44 211 SER A N 1
ATOM 1599 C CA . SER A 1 211 ? -19.344 -2.464 -11.708 1.00 71.44 211 SER A CA 1
ATOM 1600 C C . SER A 1 211 ? -18.924 -1.050 -11.305 1.00 71.44 211 SER A C 1
ATOM 1602 O O . SER A 1 211 ? -18.353 -0.334 -12.129 1.00 71.44 211 SER A O 1
ATOM 1604 N N . THR A 1 212 ? -19.265 -0.611 -10.095 1.00 77.88 212 THR A N 1
ATOM 1605 C CA . THR A 1 212 ? -18.979 0.739 -9.608 1.00 77.88 212 THR A CA 1
ATOM 1606 C C . THR A 1 212 ? -17.816 0.683 -8.632 1.00 77.88 212 THR A C 1
ATOM 1608 O O . THR A 1 212 ? -17.864 -0.061 -7.661 1.00 77.88 212 THR A O 1
ATOM 1611 N N . ILE A 1 213 ? -16.785 1.485 -8.898 1.00 82.62 213 ILE A N 1
ATOM 1612 C CA . ILE A 1 213 ? -15.636 1.656 -8.008 1.00 82.62 213 ILE A CA 1
ATOM 1613 C C . ILE A 1 213 ? -15.771 3.030 -7.348 1.00 82.62 213 ILE A C 1
ATOM 1615 O O . ILE A 1 213 ? -15.698 4.052 -8.045 1.00 82.62 213 ILE A O 1
ATOM 1619 N N . SER A 1 214 ? -16.002 3.053 -6.033 1.00 87.06 214 SER A N 1
ATOM 1620 C CA . SER A 1 214 ? -15.939 4.282 -5.235 1.00 87.06 214 SER A CA 1
ATOM 1621 C C . SER A 1 214 ? -14.485 4.670 -4.999 1.00 87.06 214 SER A C 1
ATOM 1623 O O . SER A 1 214 ? -13.626 3.802 -4.834 1.00 87.06 214 SER A O 1
ATOM 1625 N N . ARG A 1 215 ? -14.204 5.975 -5.051 1.00 91.88 215 ARG A N 1
ATOM 1626 C CA . ARG A 1 215 ? -12.847 6.511 -4.955 1.00 91.88 215 ARG A CA 1
ATOM 1627 C C . ARG A 1 215 ? -12.806 7.808 -4.169 1.00 91.88 215 ARG A C 1
ATOM 1629 O O . ARG A 1 215 ? -13.544 8.743 -4.503 1.00 91.88 215 ARG A O 1
ATOM 1636 N N . SER A 1 216 ? -11.850 7.898 -3.255 1.00 94.25 216 SER A N 1
ATOM 1637 C CA . SER A 1 216 ? -11.580 9.094 -2.461 1.00 94.25 216 SER A CA 1
ATOM 1638 C C . SER A 1 216 ? -10.218 9.674 -2.825 1.00 94.25 216 SER A C 1
ATOM 1640 O O . SER A 1 216 ? -9.172 9.081 -2.578 1.00 94.25 216 SER A O 1
ATOM 1642 N N . LYS A 1 217 ? -10.225 10.843 -3.475 1.00 96.06 217 LYS A N 1
ATOM 1643 C CA . LYS A 1 217 ? -8.999 11.529 -3.906 1.00 96.06 217 LYS A CA 1
ATOM 1644 C C . LYS A 1 217 ? -8.209 12.021 -2.692 1.00 96.06 217 LYS A C 1
ATOM 1646 O O . LYS A 1 217 ? -8.767 12.733 -1.858 1.00 96.06 217 LYS A O 1
ATOM 1651 N N . PHE A 1 218 ? -6.911 11.730 -2.648 1.00 96.69 218 PHE A N 1
ATOM 1652 C CA . PHE A 1 218 ? -6.033 12.182 -1.561 1.00 96.69 218 PHE A CA 1
ATOM 1653 C C . PHE A 1 218 ? -4.825 12.999 -2.036 1.00 96.69 218 PHE A C 1
ATOM 1655 O O . PHE A 1 218 ? -4.282 13.769 -1.249 1.00 96.69 218 PHE A O 1
ATOM 1662 N N . TRP A 1 219 ? -4.450 12.924 -3.317 1.00 96.06 219 TRP A N 1
ATOM 1663 C CA . TRP A 1 219 ? -3.310 13.665 -3.870 1.00 96.06 219 TRP A CA 1
ATOM 1664 C C . TRP A 1 219 ? -3.607 14.207 -5.269 1.00 96.06 219 TRP A C 1
ATOM 1666 O O . TRP A 1 219 ? -4.359 13.606 -6.039 1.00 96.06 219 TRP A O 1
ATOM 1676 N N . THR A 1 220 ? -3.042 15.367 -5.606 1.00 93.06 220 THR A N 1
ATOM 1677 C CA . THR A 1 220 ? -3.116 15.961 -6.949 1.00 93.06 220 THR A CA 1
ATOM 1678 C C . THR A 1 220 ? -1.747 16.482 -7.380 1.00 93.06 220 THR A C 1
ATOM 1680 O O . THR A 1 220 ? -1.115 17.248 -6.662 1.00 93.06 220 THR A O 1
ATOM 1683 N N . GLY A 1 221 ? -1.329 16.125 -8.592 1.00 87.19 221 GLY A N 1
ATOM 1684 C CA . GLY A 1 221 ? -0.010 16.394 -9.163 1.00 87.19 221 GLY A CA 1
ATOM 1685 C C . GLY A 1 221 ? 0.936 15.191 -9.075 1.00 87.19 221 GLY A C 1
ATOM 1686 O O . GLY A 1 221 ? 0.642 14.201 -8.414 1.00 87.19 221 GLY A O 1
ATOM 1687 N N . GLY A 1 222 ? 2.079 15.274 -9.760 1.00 83.06 222 GLY A N 1
ATOM 1688 C CA . GLY A 1 222 ? 3.187 14.325 -9.602 1.00 83.06 222 GLY A CA 1
ATOM 1689 C C . GLY A 1 222 ? 4.074 14.675 -8.403 1.00 83.06 222 GLY A C 1
ATOM 1690 O O . GLY A 1 222 ? 3.582 15.077 -7.351 1.00 83.06 222 GLY A O 1
ATOM 1691 N N . SER A 1 223 ? 5.395 14.633 -8.586 1.00 84.12 223 SER A N 1
ATOM 1692 C CA . SER A 1 223 ? 6.399 14.849 -7.525 1.00 84.12 223 SER A CA 1
ATOM 1693 C C . SER A 1 223 ? 6.403 16.252 -6.893 1.00 84.12 223 SER A C 1
ATOM 1695 O O . SER A 1 223 ? 7.156 16.527 -5.963 1.00 84.12 223 SER A O 1
ATOM 1697 N N . SER A 1 224 ? 5.642 17.192 -7.456 1.00 87.25 224 SER A N 1
ATOM 1698 C CA . SER A 1 224 ? 5.441 18.547 -6.925 1.00 87.25 224 SER A CA 1
ATOM 1699 C C . SER A 1 224 ? 3.971 18.832 -6.616 1.00 87.25 224 SER A C 1
ATOM 1701 O O . SER A 1 224 ? 3.548 19.988 -6.689 1.00 87.25 224 SER A O 1
ATOM 1703 N N . GLY A 1 225 ? 3.186 17.775 -6.417 1.00 90.38 225 GLY A N 1
ATOM 1704 C CA . GLY A 1 225 ? 1.774 17.851 -6.090 1.00 90.38 225 GLY A CA 1
ATOM 1705 C C . GLY A 1 225 ? 1.507 18.353 -4.675 1.00 90.38 225 GLY A C 1
ATOM 1706 O O . GLY A 1 225 ? 2.405 18.803 -3.961 1.00 90.38 225 GLY A O 1
ATOM 1707 N N . GLU A 1 226 ? 0.239 18.285 -4.298 1.00 95.06 226 GLU A N 1
ATOM 1708 C CA . GLU A 1 226 ? -0.241 18.601 -2.959 1.00 95.06 226 GLU A CA 1
ATOM 1709 C C . GLU A 1 226 ? -1.412 17.693 -2.571 1.00 95.06 226 GLU A C 1
ATOM 1711 O O . GLU A 1 226 ? -2.108 17.125 -3.426 1.00 95.06 226 GLU A O 1
ATOM 1716 N N . ALA A 1 227 ? -1.634 17.561 -1.263 1.00 96.88 227 ALA A N 1
ATOM 1717 C CA . ALA A 1 227 ? -2.768 16.825 -0.732 1.00 96.88 227 ALA A CA 1
ATOM 1718 C C . ALA A 1 227 ? -4.094 17.416 -1.232 1.00 96.88 227 ALA A C 1
ATOM 1720 O O . ALA A 1 227 ? -4.277 18.633 -1.338 1.00 96.88 227 ALA A O 1
ATOM 1721 N N . ALA A 1 228 ? -5.051 16.543 -1.533 1.00 95.94 228 ALA A N 1
ATOM 1722 C CA . ALA A 1 228 ? -6.367 16.956 -1.993 1.00 95.94 228 ALA A CA 1
ATOM 1723 C C . ALA A 1 228 ? -7.206 17.496 -0.820 1.00 95.94 228 ALA A C 1
ATOM 1725 O O . ALA A 1 228 ? -7.902 16.752 -0.137 1.00 95.94 228 ALA A O 1
ATOM 1726 N N . GLY A 1 229 ? -7.172 18.811 -0.597 1.00 95.06 229 GLY A N 1
ATOM 1727 C CA . GLY A 1 229 ? -7.916 19.449 0.492 1.00 95.06 229 GLY A CA 1
ATOM 1728 C C . GLY A 1 229 ? -7.283 19.170 1.856 1.00 95.06 229 GLY A C 1
ATOM 1729 O O . GLY A 1 229 ? -6.115 19.482 2.052 1.00 95.06 229 GLY A O 1
ATOM 1730 N N . ASP A 1 230 ? -8.061 18.607 2.784 1.00 95.44 230 ASP A N 1
ATOM 1731 C CA . ASP A 1 230 ? -7.598 18.233 4.132 1.00 95.44 230 ASP A CA 1
ATOM 1732 C C . ASP A 1 230 ? -7.190 16.746 4.223 1.00 95.44 230 ASP A C 1
ATOM 1734 O O . ASP A 1 230 ? -7.043 16.211 5.323 1.00 95.44 230 ASP A O 1
ATOM 1738 N N . SER A 1 231 ? -7.049 16.060 3.082 1.00 97.25 231 SER A N 1
ATOM 1739 C CA . SER A 1 231 ? -6.633 14.656 3.043 1.00 97.25 231 SER A CA 1
ATOM 1740 C C . SER A 1 231 ? -5.232 14.469 3.621 1.00 97.25 231 SER A C 1
ATOM 1742 O O . SER A 1 231 ? -4.350 15.314 3.460 1.00 97.25 231 SER A O 1
ATOM 1744 N N . PHE A 1 232 ? -5.025 13.337 4.287 1.00 97.25 232 PHE A N 1
ATOM 1745 C CA . PHE A 1 232 ? -3.716 12.951 4.790 1.00 97.25 232 PHE A CA 1
ATOM 1746 C C . PHE A 1 232 ? -2.797 12.507 3.645 1.00 97.25 232 PHE A C 1
ATOM 1748 O O . PHE A 1 232 ? -3.224 11.818 2.719 1.00 97.25 232 PHE A O 1
ATOM 1755 N N . GLU A 1 233 ? -1.524 12.883 3.739 1.00 95.62 233 GLU A N 1
ATOM 1756 C CA . GLU A 1 233 ? -0.467 12.421 2.849 1.00 95.62 233 GLU A CA 1
ATOM 1757 C C . GLU A 1 233 ? 0.767 11.995 3.650 1.00 95.62 233 GLU A C 1
ATOM 1759 O O . GLU A 1 233 ? 1.063 12.552 4.712 1.00 95.62 233 GLU A O 1
ATOM 1764 N N . ASN A 1 234 ? 1.499 11.008 3.138 1.00 97.38 234 ASN A N 1
ATOM 1765 C CA . ASN A 1 234 ? 2.750 10.565 3.743 1.00 97.38 234 ASN A CA 1
ATOM 1766 C C . ASN A 1 234 ? 3.742 10.047 2.695 1.00 97.38 234 ASN A C 1
ATOM 1768 O O . ASN A 1 234 ? 4.393 9.024 2.900 1.00 97.38 234 ASN A O 1
ATOM 1772 N N . TRP A 1 235 ? 3.835 10.729 1.555 1.00 97.25 235 TRP A N 1
ATOM 1773 C CA . TRP A 1 235 ? 4.799 10.403 0.508 1.00 97.25 235 TRP A CA 1
ATOM 1774 C C . TRP A 1 235 ? 6.243 10.515 1.001 1.00 97.25 235 TRP A C 1
ATOM 1776 O O . TRP A 1 235 ? 6.588 11.392 1.800 1.00 97.25 235 TRP A O 1
ATOM 1786 N N . ALA A 1 236 ? 7.110 9.634 0.506 1.00 96.38 236 ALA A N 1
ATOM 1787 C CA . ALA A 1 236 ? 8.539 9.755 0.734 1.00 96.38 236 ALA A CA 1
ATOM 1788 C C . ALA A 1 236 ? 9.076 11.018 0.031 1.00 96.38 236 ALA A C 1
ATOM 1790 O O . ALA A 1 236 ? 8.489 11.494 -0.945 1.00 96.38 236 ALA A O 1
ATOM 1791 N N . PRO A 1 237 ? 10.198 11.599 0.493 1.00 94.00 237 PRO A N 1
ATOM 1792 C CA . PRO A 1 237 ? 10.751 12.794 -0.135 1.00 94.00 237 PRO A CA 1
ATOM 1793 C C . PRO A 1 237 ? 11.042 12.596 -1.632 1.00 94.00 237 PRO A C 1
ATOM 1795 O O . PRO A 1 237 ? 11.971 11.880 -1.996 1.00 94.00 237 PRO A O 1
ATOM 1798 N N . GLY A 1 238 ? 10.296 13.302 -2.487 1.00 91.00 238 GLY A N 1
ATOM 1799 C CA . GLY A 1 238 ? 10.420 13.225 -3.949 1.00 91.00 238 GLY A CA 1
ATOM 1800 C C . GLY A 1 238 ? 9.358 12.365 -4.640 1.00 91.00 238 GLY A C 1
ATOM 1801 O O . GLY A 1 238 ? 9.316 12.383 -5.869 1.00 91.00 238 GLY A O 1
ATOM 1802 N N . GLU A 1 239 ? 8.503 11.688 -3.871 1.00 92.75 239 GLU A N 1
ATOM 1803 C CA . GLU A 1 239 ? 7.372 10.904 -4.369 1.00 92.75 239 GLU A CA 1
ATOM 1804 C C . GLU A 1 239 ? 6.071 11.734 -4.415 1.00 92.75 239 GLU A C 1
ATOM 1806 O O . GLU A 1 239 ? 5.963 12.737 -3.699 1.00 92.75 239 GLU A O 1
ATOM 1811 N N . PRO A 1 240 ? 5.081 11.348 -5.244 1.00 91.75 240 PRO A N 1
ATOM 1812 C CA . PRO A 1 240 ? 5.153 10.282 -6.251 1.00 91.75 240 PRO A CA 1
ATOM 1813 C C . PRO A 1 240 ? 6.099 10.652 -7.403 1.00 91.75 240 PRO A C 1
ATOM 1815 O O . PRO A 1 240 ? 6.049 11.769 -7.937 1.00 91.75 240 PRO A O 1
ATOM 1818 N N . SER A 1 241 ? 6.991 9.739 -7.781 1.00 80.88 241 SER A N 1
ATOM 1819 C CA . SER A 1 241 ? 7.959 9.926 -8.854 1.00 80.88 241 SER A CA 1
ATOM 1820 C C . SER A 1 241 ? 7.442 9.245 -10.117 1.00 80.88 241 SER A C 1
ATOM 1822 O O . SER A 1 241 ? 7.174 8.059 -10.166 1.00 80.88 241 SER A O 1
ATOM 1824 N N . ASN A 1 242 ? 7.322 10.014 -11.201 1.00 71.56 242 ASN A N 1
ATOM 1825 C CA . ASN A 1 242 ? 6.874 9.547 -12.523 1.00 71.56 242 ASN A CA 1
ATOM 1826 C C . ASN A 1 242 ? 5.361 9.348 -12.749 1.00 71.56 242 ASN A C 1
ATOM 1828 O O . ASN A 1 242 ? 5.007 8.842 -13.820 1.00 71.56 242 ASN A O 1
ATOM 1832 N N . ALA A 1 243 ? 4.488 9.878 -11.884 1.00 59.47 243 ALA A N 1
ATOM 1833 C CA . ALA A 1 243 ? 3.035 9.980 -12.138 1.00 59.47 243 ALA A CA 1
ATOM 1834 C C . ALA A 1 243 ? 2.660 10.642 -13.494 1.00 59.47 243 ALA A C 1
ATOM 1836 O O . ALA A 1 243 ? 1.568 10.460 -14.024 1.00 59.47 243 ALA A O 1
ATOM 1837 N N . ASP A 1 244 ? 3.580 11.400 -14.109 1.00 56.72 244 ASP A N 1
ATOM 1838 C CA . ASP A 1 244 ? 3.327 12.161 -15.342 1.00 56.72 244 ASP A CA 1
ATOM 1839 C C . ASP A 1 244 ? 3.867 11.490 -16.627 1.00 56.72 244 ASP A C 1
ATOM 1841 O O . ASP A 1 244 ? 3.837 12.094 -17.707 1.00 56.72 244 ASP A O 1
ATOM 1845 N N . THR A 1 245 ? 4.416 10.266 -16.560 1.00 56.16 245 THR A N 1
ATOM 1846 C CA . THR A 1 245 ? 5.106 9.652 -17.712 1.00 56.16 245 THR A CA 1
ATOM 1847 C C . THR A 1 245 ? 4.340 8.484 -18.336 1.00 56.16 245 THR A C 1
ATOM 1849 O O . THR A 1 245 ? 4.125 7.443 -17.739 1.00 56.16 245 THR A O 1
ATOM 1852 N N . SER A 1 246 ? 3.986 8.612 -19.618 1.00 53.19 246 SER A N 1
ATOM 1853 C CA . SER A 1 246 ? 3.181 7.631 -20.375 1.00 53.19 246 SER A CA 1
ATOM 1854 C C . SER A 1 246 ? 3.807 6.234 -20.593 1.00 53.19 246 SER A C 1
ATOM 1856 O O . SER A 1 246 ? 3.188 5.399 -21.243 1.00 53.19 246 SER A O 1
ATOM 1858 N N . ASN A 1 247 ? 5.030 5.969 -20.119 1.00 46.97 247 ASN A N 1
ATOM 1859 C CA . ASN A 1 247 ? 5.725 4.684 -20.274 1.00 46.97 247 ASN A CA 1
ATOM 1860 C C . ASN A 1 247 ? 6.403 4.321 -18.945 1.00 46.97 247 ASN A C 1
ATOM 1862 O O . ASN A 1 247 ? 7.459 4.870 -18.649 1.00 46.97 247 ASN A O 1
ATOM 1866 N N . GLY A 1 248 ? 5.828 3.385 -18.184 1.00 54.81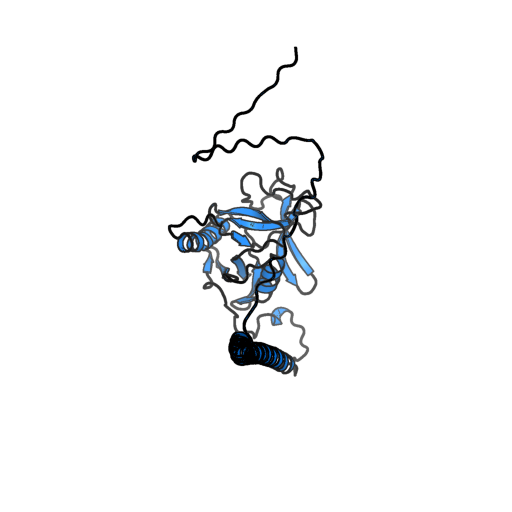 248 GLY A N 1
ATOM 1867 C CA . GLY A 1 248 ? 6.328 3.028 -16.848 1.00 54.81 248 GLY A CA 1
ATOM 1868 C C . GLY A 1 248 ? 5.740 3.880 -15.722 1.00 54.81 248 GLY A C 1
ATOM 1869 O O . GLY A 1 248 ? 6.411 4.072 -14.715 1.00 54.81 248 GLY A O 1
ATOM 1870 N N . ALA A 1 249 ? 4.523 4.389 -15.927 1.00 71.12 249 ALA A N 1
ATOM 1871 C CA . ALA A 1 249 ? 3.779 5.180 -14.960 1.00 71.12 249 ALA A CA 1
ATOM 1872 C C . ALA A 1 249 ? 3.665 4.417 -13.624 1.00 71.12 249 ALA A C 1
ATOM 1874 O O . ALA A 1 249 ? 3.312 3.228 -13.591 1.00 71.12 249 ALA A O 1
ATOM 1875 N N . GLN A 1 250 ? 4.115 5.074 -12.558 1.00 79.00 250 GLN A N 1
ATOM 1876 C CA . GLN A 1 250 ? 4.123 4.547 -11.201 1.00 79.00 250 GLN A CA 1
ATOM 1877 C C . GLN A 1 250 ? 2.782 4.903 -10.571 1.00 79.00 250 GLN A C 1
ATOM 1879 O O . GLN A 1 250 ? 2.639 5.891 -9.869 1.00 79.00 250 GLN A O 1
ATOM 1884 N N . ASP A 1 251 ? 1.773 4.107 -10.902 1.00 89.25 251 ASP A N 1
ATOM 1885 C CA . ASP A 1 251 ? 0.387 4.492 -10.647 1.00 89.25 251 ASP A CA 1
ATOM 1886 C C . ASP A 1 251 ? -0.182 3.854 -9.377 1.00 89.25 251 ASP A C 1
ATOM 1888 O O . ASP A 1 251 ? -1.363 4.026 -9.083 1.00 89.25 251 ASP A O 1
ATOM 1892 N N . CYS A 1 252 ? 0.607 3.062 -8.645 1.00 95.25 252 CYS A N 1
ATOM 1893 C CA . CYS A 1 252 ? 0.141 2.267 -7.510 1.00 95.25 252 CYS A CA 1
ATOM 1894 C C . CYS A 1 252 ? 0.985 2.502 -6.261 1.00 95.25 252 CYS A C 1
ATOM 1896 O O . CYS A 1 252 ? 2.212 2.526 -6.322 1.00 95.25 252 CYS A O 1
ATOM 1898 N N . VAL A 1 253 ? 0.321 2.649 -5.117 1.00 97.12 253 VAL A N 1
ATOM 1899 C CA . VAL A 1 253 ? 0.956 3.066 -3.863 1.00 97.12 253 VAL A CA 1
ATOM 1900 C C . VAL A 1 253 ? 1.383 1.873 -3.025 1.00 97.12 253 VAL A C 1
ATOM 1902 O O . VAL A 1 253 ? 0.587 0.970 -2.757 1.00 97.12 253 VAL A O 1
ATOM 1905 N N . ALA A 1 254 ? 2.620 1.911 -2.540 1.00 97.69 254 ALA A N 1
ATOM 1906 C CA . ALA A 1 254 ? 3.138 0.982 -1.552 1.00 97.69 254 ALA A CA 1
ATOM 1907 C C . ALA A 1 254 ? 3.613 1.712 -0.290 1.00 97.69 254 ALA A C 1
ATOM 1909 O O . ALA A 1 254 ? 4.131 2.826 -0.347 1.00 97.69 254 ALA A O 1
ATOM 1910 N N . LEU A 1 255 ? 3.463 1.054 0.857 1.00 98.12 255 LEU A N 1
ATOM 1911 C CA . LEU A 1 255 ? 4.087 1.447 2.112 1.00 98.12 255 LEU A CA 1
ATOM 1912 C C . LEU A 1 255 ? 5.509 0.893 2.165 1.00 98.12 255 LEU A C 1
ATOM 1914 O O . LEU A 1 255 ? 5.704 -0.320 2.062 1.00 98.12 255 LEU A O 1
ATOM 1918 N N . ASP A 1 256 ? 6.485 1.765 2.386 1.00 96.25 256 ASP A N 1
ATOM 1919 C CA . ASP A 1 256 ? 7.861 1.369 2.635 1.00 96.25 256 ASP A CA 1
ATOM 1920 C C . ASP A 1 256 ? 8.041 0.934 4.095 1.00 96.25 256 ASP A C 1
ATOM 1922 O O . ASP A 1 256 ? 7.801 1.694 5.034 1.00 96.25 256 ASP A O 1
ATOM 1926 N N . GLY A 1 257 ? 8.443 -0.318 4.296 1.00 94.31 257 GLY A N 1
ATOM 1927 C CA . GLY A 1 257 ? 8.551 -0.934 5.611 1.00 94.31 257 GLY A CA 1
ATOM 1928 C C . GLY A 1 257 ? 9.756 -0.487 6.428 1.00 94.31 257 G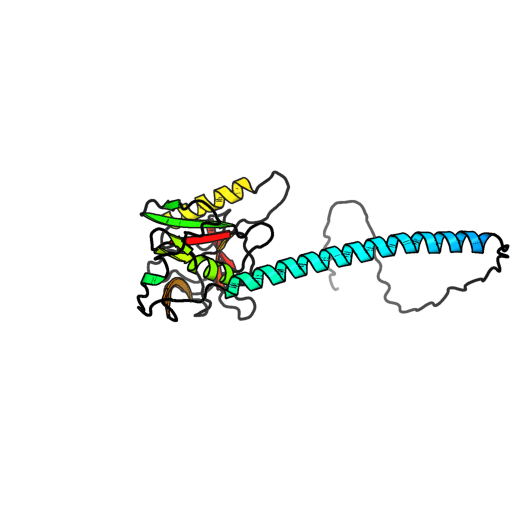LY A C 1
ATOM 1929 O O . GLY A 1 257 ? 9.764 -0.770 7.618 1.00 94.31 257 GLY A O 1
ATOM 1930 N N . GLU A 1 258 ? 10.751 0.186 5.841 1.00 92.94 258 GLU A N 1
ATOM 1931 C CA . GLU A 1 258 ? 11.905 0.728 6.575 1.00 92.94 258 GLU A CA 1
ATOM 1932 C C . GLU A 1 258 ? 11.633 2.150 7.078 1.00 92.94 258 GLU A C 1
ATOM 1934 O O . GLU A 1 258 ? 12.002 2.505 8.201 1.00 92.94 258 GLU A O 1
ATOM 1939 N N . THR A 1 259 ? 10.997 2.970 6.243 1.00 95.38 259 THR A N 1
ATOM 1940 C CA . THR A 1 259 ? 10.801 4.398 6.513 1.00 95.38 259 THR A CA 1
ATOM 1941 C C . THR A 1 259 ? 9.394 4.747 6.994 1.00 95.38 259 THR A C 1
ATOM 1943 O O . THR A 1 259 ? 9.214 5.761 7.671 1.00 95.38 259 THR A O 1
ATOM 1946 N N . GLY A 1 260 ? 8.399 3.924 6.660 1.00 96.75 260 GLY A N 1
ATOM 1947 C CA . GLY A 1 260 ? 6.984 4.182 6.912 1.00 96.75 260 GLY A CA 1
ATOM 1948 C C . GLY A 1 260 ? 6.348 5.201 5.966 1.00 96.75 260 GLY A C 1
ATOM 1949 O O . GLY A 1 260 ? 5.188 5.558 6.171 1.00 96.75 260 GLY A O 1
ATOM 1950 N N . TYR A 1 261 ? 7.080 5.688 4.961 1.00 97.94 261 TYR A N 1
ATOM 1951 C CA . TYR A 1 261 ? 6.554 6.576 3.927 1.00 97.94 261 TYR A CA 1
ATOM 1952 C C . TYR A 1 261 ? 5.926 5.794 2.773 1.00 97.94 261 TYR A C 1
ATOM 1954 O O . TYR A 1 261 ? 6.157 4.597 2.604 1.00 97.94 261 TYR A O 1
ATOM 1962 N N . TRP A 1 262 ? 5.122 6.480 1.969 1.00 97.81 262 TRP A N 1
ATOM 1963 C CA . TRP A 1 262 ? 4.559 5.935 0.744 1.00 97.81 262 TRP A CA 1
ATOM 1964 C C . TRP A 1 262 ? 5.501 6.168 -0.430 1.00 97.81 262 TRP A C 1
ATOM 1966 O O . TRP A 1 262 ? 6.095 7.240 -0.560 1.00 97.81 262 TRP A O 1
ATOM 1976 N N . VAL A 1 263 ? 5.591 5.176 -1.300 1.00 95.69 263 VAL A N 1
ATOM 1977 C CA . VAL A 1 263 ? 6.266 5.252 -2.596 1.00 95.69 263 VAL A CA 1
ATOM 1978 C C . VAL A 1 263 ? 5.284 4.797 -3.664 1.00 95.69 263 VAL A C 1
ATOM 1980 O O . VAL A 1 263 ? 4.403 3.977 -3.388 1.00 95.69 263 VAL A O 1
ATOM 1983 N N . ASP A 1 264 ? 5.398 5.325 -4.874 1.00 93.75 264 ASP A N 1
ATOM 1984 C CA . ASP A 1 264 ? 4.643 4.830 -6.013 1.00 93.75 264 ASP A CA 1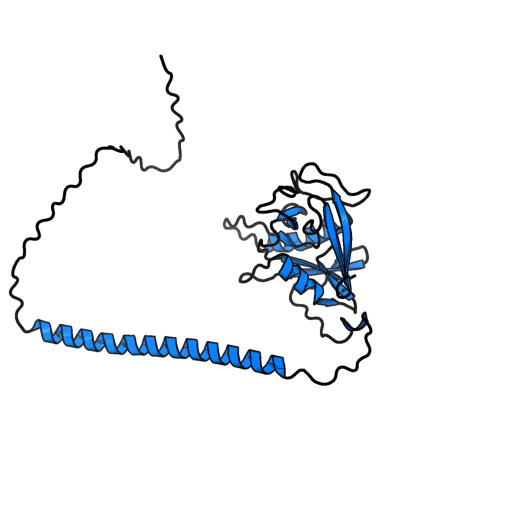
ATOM 1985 C C . ASP A 1 264 ? 5.480 3.833 -6.818 1.00 93.75 264 ASP A C 1
ATOM 1987 O O . ASP A 1 264 ? 6.699 3.923 -6.941 1.00 93.75 264 ASP A O 1
ATOM 1991 N N . HIS A 1 265 ? 4.816 2.829 -7.372 1.00 93.38 265 HIS A N 1
ATOM 1992 C CA . HIS A 1 265 ? 5.421 1.797 -8.202 1.00 93.38 265 HIS A CA 1
ATOM 1993 C C . HIS A 1 265 ? 4.575 1.568 -9.443 1.00 93.38 265 HIS A C 1
ATOM 1995 O O . HIS A 1 265 ? 3.363 1.807 -9.423 1.00 93.38 265 HIS A O 1
ATOM 2001 N N . PRO A 1 266 ? 5.164 1.023 -10.523 1.00 93.06 266 PRO A N 1
ATOM 2002 C CA . PRO A 1 266 ? 4.360 0.447 -11.585 1.00 93.06 266 PRO A CA 1
ATOM 2003 C C . PRO A 1 266 ? 3.425 -0.596 -10.973 1.00 93.06 266 PRO A C 1
ATOM 2005 O O . PRO A 1 266 ? 3.872 -1.467 -10.230 1.00 93.06 266 PRO A O 1
ATOM 2008 N N . CYS A 1 267 ? 2.141 -0.569 -11.316 1.00 93.88 267 CYS A N 1
ATOM 2009 C CA . CYS A 1 267 ? 1.164 -1.513 -10.761 1.00 93.88 267 CYS A CA 1
ATOM 2010 C C . CYS A 1 267 ? 1.477 -2.989 -11.071 1.00 93.88 267 CYS A C 1
ATOM 2012 O O . CYS A 1 267 ? 0.897 -3.877 -10.459 1.00 93.88 267 CYS A O 1
ATOM 2014 N N . THR A 1 268 ? 2.380 -3.246 -12.027 1.00 93.44 268 THR A N 1
ATOM 2015 C CA . THR A 1 268 ? 2.905 -4.573 -12.390 1.00 93.44 268 THR A CA 1
ATOM 2016 C C . THR A 1 268 ? 4.162 -4.981 -11.614 1.00 93.44 268 THR A C 1
ATOM 2018 O O . THR A 1 268 ? 4.709 -6.050 -11.882 1.00 93.44 268 THR A O 1
ATOM 2021 N N . SER A 1 269 ? 4.692 -4.122 -10.737 1.00 93.31 269 SER A N 1
ATOM 2022 C CA . SER A 1 269 ? 5.756 -4.504 -9.804 1.00 93.31 269 SER A CA 1
ATOM 2023 C C . SER A 1 269 ? 5.273 -5.641 -8.921 1.00 93.31 269 SER A C 1
ATOM 2025 O O . SER A 1 269 ? 4.086 -5.742 -8.642 1.00 93.31 269 SER A O 1
ATOM 2027 N N . LEU A 1 270 ? 6.185 -6.499 -8.482 1.00 93.81 270 LEU A N 1
ATOM 2028 C CA . LEU A 1 270 ? 5.841 -7.611 -7.610 1.00 93.81 270 LEU A CA 1
ATOM 2029 C C . LEU A 1 270 ? 6.314 -7.283 -6.197 1.00 93.81 270 LEU A C 1
ATOM 2031 O O . LEU A 1 270 ? 7.512 -7.082 -6.002 1.00 93.81 270 LEU A O 1
ATOM 2035 N N . LEU A 1 271 ? 5.384 -7.231 -5.244 1.00 94.44 271 LEU A N 1
ATOM 2036 C CA . LEU A 1 271 ? 5.680 -7.061 -3.821 1.00 94.44 271 LEU A CA 1
ATOM 2037 C C . LEU A 1 271 ? 5.258 -8.304 -3.039 1.00 94.44 271 LEU A C 1
ATOM 2039 O O . LEU A 1 271 ? 4.296 -8.988 -3.393 1.00 94.44 271 LEU A O 1
ATOM 2043 N N . ASP A 1 272 ? 5.974 -8.577 -1.954 1.00 93.56 272 ASP A N 1
ATOM 2044 C CA . ASP A 1 272 ? 5.704 -9.731 -1.093 1.00 93.56 272 ASP A CA 1
ATOM 2045 C C . ASP A 1 272 ? 4.526 -9.500 -0.144 1.00 93.56 272 ASP A C 1
ATOM 2047 O O . ASP A 1 272 ? 3.975 -10.462 0.390 1.00 93.56 272 ASP A O 1
ATOM 2051 N N . TYR A 1 273 ? 4.130 -8.242 0.069 1.00 95.88 273 TYR A N 1
ATOM 2052 C CA . TYR A 1 273 ? 3.126 -7.880 1.061 1.00 95.88 273 TYR A CA 1
ATOM 2053 C C . TYR A 1 273 ? 2.043 -6.958 0.510 1.00 95.88 273 TYR A C 1
ATOM 2055 O O . TYR A 1 273 ? 2.245 -6.207 -0.446 1.00 95.88 273 TYR A O 1
ATOM 2063 N N . PHE A 1 274 ? 0.890 -6.974 1.171 1.00 97.62 274 PHE A N 1
ATOM 2064 C CA . PHE A 1 274 ? -0.167 -5.981 1.007 1.00 97.62 274 PHE A CA 1
ATOM 2065 C C . PHE A 1 274 ? -1.050 -5.920 2.253 1.00 97.62 274 PHE A C 1
ATOM 2067 O O . PHE A 1 274 ? -1.162 -6.899 2.998 1.00 97.62 274 PHE A O 1
ATOM 2074 N N . PHE A 1 275 ? -1.663 -4.763 2.491 1.00 97.75 275 PHE A N 1
ATOM 2075 C CA . PHE A 1 275 ? -2.611 -4.584 3.587 1.00 97.75 275 PHE A CA 1
ATOM 2076 C C . PHE A 1 275 ? -4.044 -4.684 3.090 1.00 97.75 275 PHE A C 1
ATOM 2078 O O . PHE A 1 275 ? -4.438 -3.986 2.159 1.00 97.75 275 PHE A O 1
ATOM 2085 N N . VAL A 1 276 ? -4.822 -5.519 3.768 1.00 96.62 276 VAL A N 1
ATOM 2086 C CA . VAL A 1 276 ? -6.273 -5.597 3.618 1.00 96.62 276 VAL A CA 1
ATOM 2087 C C . VAL A 1 276 ? -6.906 -4.836 4.772 1.00 96.62 276 VAL A C 1
ATOM 2089 O O . VAL A 1 276 ? -6.519 -5.049 5.919 1.00 96.62 276 VAL A O 1
ATOM 2092 N N . GLU A 1 277 ? -7.872 -3.980 4.481 1.00 96.44 277 GLU A N 1
ATOM 2093 C CA . GLU A 1 277 ? -8.737 -3.304 5.444 1.00 96.44 277 GLU A CA 1
ATOM 2094 C C . GLU A 1 277 ? -10.154 -3.882 5.341 1.00 96.44 277 GLU A C 1
ATOM 2096 O O . GLU A 1 277 ? -10.610 -4.209 4.248 1.00 96.44 277 GLU A O 1
ATOM 2101 N N . PHE A 1 278 ? -10.850 -4.033 6.471 1.00 93.69 278 PHE A N 1
ATOM 2102 C CA . PHE A 1 278 ? -12.237 -4.505 6.515 1.00 93.69 278 PHE A CA 1
ATOM 2103 C C . PHE A 1 278 ? -13.161 -3.399 7.040 1.00 93.69 278 PHE A C 1
ATOM 2105 O O . PHE A 1 278 ? -13.183 -3.118 8.251 1.00 93.69 278 PHE A O 1
ATOM 2112 N N . THR A 1 279 ? -13.941 -2.793 6.143 1.00 85.88 279 THR A N 1
ATOM 2113 C CA . THR A 1 279 ? -14.810 -1.636 6.428 1.00 85.88 279 THR A CA 1
ATOM 2114 C C . THR A 1 279 ? -16.288 -1.985 6.537 1.00 85.88 279 THR A C 1
ATOM 2116 O O . THR A 1 279 ? -16.788 -2.901 5.851 1.00 85.88 279 THR A O 1
#

Secondary structure (DSSP, 8-state):
-PPPPPP-----SS---------------------------TTHHHHHHHHHHHHHHHHHHHHHHHHHHHHHHHHHHHHHHHHHTT--S-------GGGTTSS------SSPPEE-TTS-EEEEEE--TT--B-HHHHHHHHHT-EETTEEEEEPP--SHHHHHHHHHHHHHHHHHH--SS------EEEEEEE-TTSTT--EEEEEEETTEEEEEE-EESSTT-EESTT----B-TTPSPSTT-SSS---EEEEETTT--EEEE-TT--BSEEEEEE-

Radius of gyration: 30.84 Å; chains: 1; bounding box: 81×79×60 Å

pLDDT: mean 77.58, std 20.07, range [33.53, 98.19]